Protein AF-A0A528WU86-F1 (afdb_monomer_lite)

pLDDT: mean 78.43, std 16.94, range [41.53, 98.25]

Radius of gyration: 41.1 Å; chains: 1; bounding box: 82×93×112 Å

Sequence (184 aa):
MNRTGEPTVEELMAHIAALQAQNRQLTEHVFKLEEELALARLHRFAPRSEKHVDRIFNEAEQAADEDDADSEDSDVVDLPDTGLPSVESTTGKKRGRRPLPETLPRERVEYDLPDDQKACPCCRGQMHRMGETVTEQLHIEVKAKVLQNVRFKYACRHCDRTGINTPVVTAPMPTQPLPGSIAT

Secondary structure (DSSP, 8-state):
---TTSPPHHHHHHHHHHHHHHHHHHHHHHHHHHHHHHHHHHHHHSPPTTS---GGG-HHHHHHHHHHHTTS-----------PPPP-------SSPPPPPTTSPPP-------GGG-B-TTT-PBP-------------------------EEE-HHHHHH-S---EEEPP-PPPSSTT----

Foldseek 3Di:
DDDPDDDDPVRVVVVVVVVVVVVVVVVVVVVVVVVVVVVVCCVVPPPDPPPDDPCPPCPVVVVVVVVVVVPPPCPDDDDPDPPDPDDPPPPPDPPDDDDDDPPDDDDDDDDDDDQVPQADPPPGDGHDDDDDDDDDDDDDDDDDDDDDDDKDKDWDPVCVVPHPDIDIDIDDDPDDPDPPPDPD

Structure (mmCIF, N/CA/C/O backbone):
data_AF-A0A528WU86-F1
#
_entry.id   AF-A0A528WU86-F1
#
loop_
_atom_site.group_PDB
_atom_site.id
_atom_site.type_symbol
_atom_site.label_atom_id
_atom_site.label_alt_id
_atom_site.label_comp_id
_atom_site.label_asym_id
_atom_site.label_entity_id
_atom_site.label_seq_id
_atom_site.pdbx_PDB_ins_code
_atom_site.Cartn_x
_atom_site.Cartn_y
_atom_site.Cartn_z
_atom_site.occupancy
_atom_site.B_iso_or_equiv
_atom_site.auth_seq_id
_atom_site.auth_comp_id
_atom_site.auth_asym_id
_atom_site.auth_atom_id
_atom_site.pdbx_PDB_model_num
ATOM 1 N N . MET A 1 1 ? -49.113 -5.906 76.356 1.00 43.00 1 MET A N 1
ATOM 2 C CA . MET A 1 1 ? -50.032 -5.643 75.227 1.00 43.00 1 MET A CA 1
ATOM 3 C C . MET A 1 1 ? -49.159 -5.325 74.025 1.00 43.00 1 MET A C 1
ATOM 5 O O . MET A 1 1 ? -48.763 -4.179 73.864 1.00 43.00 1 MET A O 1
ATOM 9 N N . ASN A 1 2 ? -48.749 -6.347 73.270 1.00 45.34 2 ASN A N 1
ATOM 10 C CA . ASN A 1 2 ? -47.856 -6.163 72.124 1.00 45.34 2 ASN A CA 1
ATOM 11 C C . ASN A 1 2 ? -48.704 -5.753 70.917 1.00 45.34 2 ASN A C 1
ATOM 13 O O . ASN A 1 2 ? -49.719 -6.386 70.631 1.00 45.34 2 ASN A O 1
ATOM 17 N N . ARG A 1 3 ? -48.334 -4.632 70.293 1.00 52.75 3 ARG A N 1
ATOM 18 C CA . ARG A 1 3 ? -49.065 -3.981 69.201 1.00 52.75 3 ARG A CA 1
ATOM 19 C C . ARG A 1 3 ? -49.148 -4.920 67.993 1.00 52.75 3 ARG A C 1
ATOM 21 O O . ARG A 1 3 ? -48.133 -5.351 67.464 1.00 52.75 3 ARG A O 1
ATOM 28 N N . THR A 1 4 ? -50.366 -5.222 67.561 1.00 56.81 4 THR A N 1
ATOM 29 C CA . THR A 1 4 ? -50.722 -6.172 66.493 1.00 56.81 4 THR A CA 1
ATOM 30 C C . THR A 1 4 ? -50.491 -5.605 65.086 1.00 56.81 4 THR A C 1
ATOM 32 O O . THR A 1 4 ? -51.408 -5.579 64.269 1.00 56.81 4 THR A O 1
ATOM 35 N N . GLY A 1 5 ? -49.292 -5.093 64.810 1.00 65.19 5 GLY A N 1
ATOM 36 C CA . GLY A 1 5 ? -48.977 -4.529 63.493 1.00 65.19 5 GLY A CA 1
ATOM 37 C C . GLY A 1 5 ? -47.501 -4.276 63.196 1.00 65.19 5 GLY A C 1
ATOM 38 O O . GLY A 1 5 ? -47.198 -3.789 62.112 1.00 65.19 5 GLY A O 1
ATOM 39 N N . GLU A 1 6 ? -46.586 -4.582 64.117 1.00 69.94 6 GLU A N 1
ATOM 40 C CA . GLU A 1 6 ? -45.151 -4.511 63.833 1.00 69.94 6 GLU A CA 1
ATOM 41 C C . GLU A 1 6 ? -44.697 -5.876 63.295 1.00 69.94 6 GLU A C 1
ATOM 43 O O . GLU A 1 6 ? -44.914 -6.883 63.978 1.00 69.94 6 GLU A O 1
ATOM 48 N N . PRO A 1 7 ? -44.135 -5.939 62.071 1.00 75.81 7 PRO A N 1
ATOM 49 C CA . PRO A 1 7 ? -43.653 -7.189 61.504 1.00 75.81 7 PRO A CA 1
ATOM 50 C C . PRO A 1 7 ? -42.594 -7.781 62.427 1.00 75.81 7 PRO A C 1
ATOM 52 O O . PRO A 1 7 ? -41.754 -7.073 62.993 1.00 75.81 7 PRO A O 1
ATOM 55 N N . THR A 1 8 ? -42.657 -9.092 62.602 1.00 87.94 8 THR A N 1
ATOM 56 C CA . THR A 1 8 ? -41.712 -9.811 63.449 1.00 87.94 8 THR A CA 1
ATOM 57 C C . THR A 1 8 ? -40.297 -9.683 62.881 1.00 87.94 8 THR A C 1
ATOM 59 O O . THR A 1 8 ? -40.091 -9.518 61.677 1.00 87.94 8 THR A O 1
ATOM 62 N N . VAL A 1 9 ? -39.283 -9.758 63.749 1.00 88.62 9 VAL A N 1
ATOM 63 C CA . VAL A 1 9 ? -37.871 -9.650 63.332 1.00 88.62 9 VAL A CA 1
ATOM 64 C C . VAL A 1 9 ? -37.528 -10.702 62.268 1.00 88.62 9 VAL A C 1
ATOM 66 O O . VAL A 1 9 ? -36.769 -10.422 61.344 1.00 88.62 9 VAL A O 1
ATOM 69 N N . GLU A 1 10 ? -38.135 -11.886 62.350 1.00 90.19 10 GLU A N 1
ATOM 70 C CA . GLU A 1 10 ? -37.983 -12.965 61.370 1.00 90.19 10 GLU A CA 1
ATOM 71 C C . GLU A 1 10 ? -38.565 -12.603 59.995 1.00 90.19 10 GLU A C 1
ATOM 73 O O . GLU A 1 10 ? -37.896 -12.806 58.981 1.00 90.19 10 GLU A O 1
ATOM 78 N N . GLU A 1 11 ? -39.754 -11.996 59.943 1.00 90.25 11 GLU A N 1
ATOM 79 C CA . GLU A 1 11 ? -40.365 -11.510 58.697 1.00 90.25 11 GLU A CA 1
ATOM 80 C C . GLU A 1 11 ? -39.526 -10.402 58.048 1.00 90.25 11 GLU A C 1
ATOM 82 O O . GLU A 1 11 ? -39.324 -10.404 56.832 1.00 90.25 11 GLU A O 1
ATOM 87 N N . LEU A 1 12 ? -38.976 -9.487 58.853 1.00 91.69 12 LEU A N 1
ATOM 88 C CA . LEU A 1 12 ? -38.076 -8.438 58.370 1.00 91.69 12 LEU A CA 1
ATOM 89 C C . LEU A 1 12 ? -36.770 -9.019 57.811 1.00 91.69 12 LEU A C 1
ATOM 91 O O . LEU A 1 12 ? -36.332 -8.607 56.737 1.00 91.69 12 LEU A O 1
ATOM 95 N N . MET A 1 13 ? -36.166 -10.001 58.485 1.00 93.19 13 MET A N 1
ATOM 96 C CA . MET A 1 13 ? -34.962 -10.682 57.990 1.00 93.19 13 MET A CA 1
ATOM 97 C C . MET A 1 13 ? -35.231 -11.450 56.691 1.00 93.19 13 MET A C 1
ATOM 99 O O . MET A 1 13 ? -34.427 -11.373 55.760 1.00 93.19 13 MET A O 1
ATOM 103 N N . ALA A 1 14 ? -36.371 -12.140 56.591 1.00 93.50 14 ALA A N 1
ATOM 104 C CA . ALA A 1 14 ? -36.782 -12.827 55.370 1.00 93.50 14 ALA 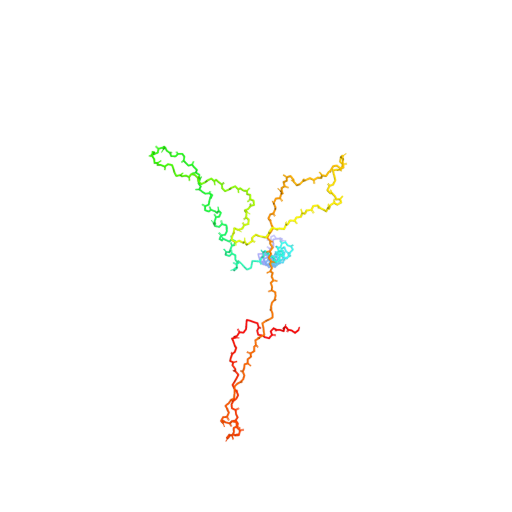A CA 1
ATOM 105 C C . ALA A 1 14 ? -36.994 -11.841 54.209 1.00 93.50 14 ALA A C 1
ATOM 107 O O . ALA A 1 14 ? -36.561 -12.098 53.083 1.00 93.50 14 ALA A O 1
ATOM 108 N N . HIS A 1 15 ? -37.596 -10.681 54.484 1.00 93.50 15 HIS A N 1
ATOM 109 C CA . HIS A 1 15 ? -37.795 -9.633 53.487 1.00 93.50 15 HIS A CA 1
ATOM 110 C C . HIS A 1 15 ? -36.469 -9.010 53.021 1.00 93.50 15 HIS A C 1
ATOM 112 O O . HIS A 1 15 ? -36.262 -8.829 51.821 1.00 93.50 15 HIS A O 1
ATOM 118 N N . ILE A 1 16 ? -35.532 -8.757 53.941 1.00 96.00 16 ILE A N 1
ATOM 119 C CA . ILE A 1 16 ? -34.182 -8.271 53.612 1.00 96.00 16 ILE A CA 1
ATOM 120 C C . ILE A 1 16 ? -33.437 -9.292 52.747 1.00 96.00 16 ILE A C 1
ATOM 122 O O . ILE A 1 16 ? -32.843 -8.914 51.738 1.00 96.00 16 ILE A O 1
ATOM 126 N N . ALA A 1 17 ? -33.502 -10.583 53.083 1.00 96.00 17 ALA A N 1
ATOM 127 C CA . ALA A 1 17 ? -32.869 -11.636 52.293 1.00 96.00 17 ALA A CA 1
ATOM 128 C C . ALA A 1 17 ? -33.457 -11.725 50.871 1.00 96.00 17 ALA A C 1
ATOM 130 O O . ALA A 1 17 ? -32.712 -11.868 49.898 1.00 96.00 17 ALA A O 1
ATOM 131 N N . ALA A 1 18 ? -34.780 -11.581 50.733 1.00 95.88 18 ALA A N 1
ATOM 132 C CA . ALA A 1 18 ? -35.455 -11.545 49.438 1.00 95.88 18 ALA A CA 1
ATOM 133 C C . ALA A 1 18 ? -35.038 -10.321 48.603 1.00 95.88 18 ALA A C 1
ATOM 135 O O . ALA A 1 18 ? -34.689 -10.463 47.430 1.00 95.88 18 ALA A O 1
ATOM 136 N N . LEU A 1 19 ? -34.990 -9.132 49.214 1.00 96.81 19 LEU A N 1
ATOM 137 C CA . LEU A 1 19 ? -34.524 -7.905 48.560 1.00 96.81 19 LEU A CA 1
ATOM 138 C C . LEU A 1 19 ? -33.044 -7.982 48.165 1.00 96.81 19 LEU A C 1
ATOM 140 O O . LEU A 1 19 ? -32.660 -7.496 47.104 1.00 96.81 19 LEU A O 1
ATOM 144 N N . GLN A 1 20 ? -32.194 -8.611 48.976 1.00 97.06 20 GLN A N 1
ATOM 145 C CA . GLN A 1 20 ? -30.789 -8.844 48.636 1.00 97.06 20 GLN A CA 1
ATOM 146 C C . GLN A 1 20 ? -30.638 -9.836 47.477 1.00 97.06 20 GLN A C 1
ATOM 148 O O . GLN A 1 20 ? -29.780 -9.653 46.615 1.00 97.06 20 GLN A O 1
ATOM 153 N N . ALA A 1 21 ? -31.473 -10.876 47.415 1.00 96.94 21 ALA A N 1
ATOM 154 C CA . ALA A 1 21 ? -31.501 -11.794 46.280 1.00 96.94 21 ALA A CA 1
ATOM 155 C C . ALA A 1 21 ? -31.932 -11.089 44.984 1.00 96.94 21 ALA A C 1
ATOM 157 O O . ALA A 1 21 ? -31.263 -11.246 43.965 1.00 96.94 21 ALA A O 1
ATOM 158 N N . GLN A 1 22 ? -32.978 -10.259 45.039 1.00 97.06 22 GLN A N 1
ATOM 159 C CA . GLN A 1 22 ? -33.421 -9.462 43.892 1.00 97.06 22 GLN A CA 1
ATOM 160 C C . GLN A 1 22 ? -32.362 -8.453 43.445 1.00 97.06 22 GLN A C 1
ATOM 162 O O . GLN A 1 22 ? -32.088 -8.355 42.254 1.00 97.06 22 GLN A O 1
ATOM 167 N N . ASN A 1 23 ? -31.714 -7.752 44.381 1.00 97.75 23 ASN A N 1
ATOM 168 C CA . ASN A 1 23 ? -30.625 -6.837 44.044 1.00 97.75 23 ASN A CA 1
ATOM 169 C C . ASN A 1 23 ? -29.480 -7.557 43.332 1.00 97.75 23 ASN A C 1
ATOM 171 O O . ASN A 1 23 ? -29.017 -7.058 42.316 1.00 97.75 23 ASN A O 1
ATOM 175 N N . ARG A 1 24 ? -29.081 -8.750 43.797 1.00 97.44 24 ARG A N 1
ATOM 176 C CA . ARG A 1 24 ? -28.050 -9.557 43.123 1.00 97.44 24 ARG A CA 1
ATOM 177 C C . ARG A 1 24 ? -28.438 -9.910 41.687 1.00 97.44 24 ARG A C 1
ATOM 179 O O . ARG A 1 24 ? -27.650 -9.691 40.771 1.00 97.44 24 ARG A O 1
ATOM 186 N N . GLN A 1 25 ? -29.669 -10.373 41.480 1.00 97.69 25 GLN A N 1
ATOM 187 C CA . GLN A 1 25 ? -30.180 -10.690 40.142 1.00 97.69 25 GLN A CA 1
ATOM 188 C C . GLN A 1 25 ? -30.203 -9.462 39.224 1.00 97.69 25 GLN A C 1
ATOM 190 O O . GLN A 1 25 ? -29.782 -9.543 38.072 1.00 97.69 25 GLN A O 1
ATOM 195 N N 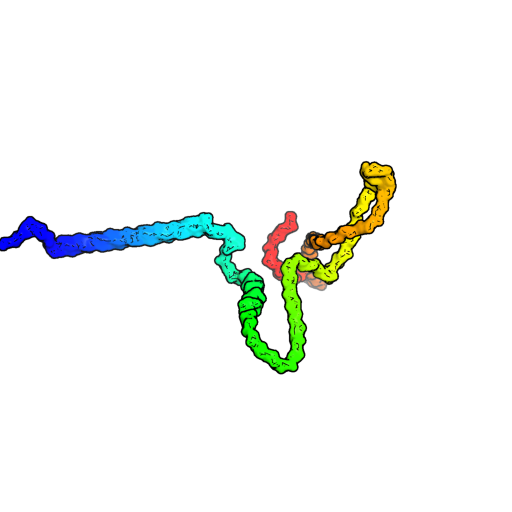. LEU A 1 26 ? -30.660 -8.315 39.734 1.00 97.81 26 LEU A N 1
ATOM 196 C CA . LEU A 1 26 ? -30.681 -7.066 38.976 1.00 97.81 26 LEU A CA 1
ATOM 197 C C . LEU A 1 26 ? -29.264 -6.589 38.643 1.00 97.81 26 LEU A C 1
ATOM 199 O O . LEU A 1 26 ? -29.024 -6.190 37.508 1.00 97.81 26 LEU A O 1
ATOM 203 N N . THR A 1 27 ? -28.311 -6.683 39.575 1.00 97.94 27 THR A N 1
ATOM 204 C CA . THR A 1 27 ? -26.913 -6.305 39.316 1.00 97.94 27 THR A CA 1
ATOM 205 C C . THR A 1 27 ? -26.252 -7.191 38.263 1.00 97.94 27 THR A C 1
ATOM 207 O O . THR A 1 27 ? -25.568 -6.674 37.386 1.00 97.94 27 THR A O 1
ATOM 210 N N . GLU A 1 28 ? -26.501 -8.503 38.282 1.00 97.81 28 GLU A N 1
ATOM 211 C CA . GLU A 1 28 ? -26.005 -9.417 37.244 1.00 97.81 28 GLU A CA 1
ATOM 212 C C . GLU A 1 28 ? -26.611 -9.100 35.872 1.00 97.81 28 GLU A C 1
ATOM 214 O O . GLU A 1 28 ? -25.930 -9.180 34.850 1.00 97.81 28 GLU A O 1
ATOM 219 N N . HIS A 1 29 ? -27.890 -8.722 35.838 1.00 97.56 29 HIS A N 1
ATOM 220 C CA . HIS A 1 29 ? -28.570 -8.353 34.602 1.00 97.56 29 HIS A CA 1
ATOM 221 C C . HIS A 1 29 ? -28.047 -7.030 34.029 1.00 97.56 29 HIS A C 1
ATOM 223 O O . HIS A 1 29 ? -27.830 -6.929 32.824 1.00 97.56 29 HIS A O 1
ATOM 229 N N . VAL A 1 30 ? -27.810 -6.030 34.883 1.00 98.25 30 VAL A N 1
ATOM 230 C CA . VAL A 1 30 ? -27.202 -4.752 34.480 1.00 98.25 30 VAL A CA 1
ATOM 231 C C . VAL A 1 30 ? -25.807 -4.983 33.912 1.00 98.25 30 VAL A C 1
ATOM 233 O O . VAL A 1 30 ? -25.537 -4.514 32.813 1.00 98.25 30 VAL A O 1
ATOM 236 N N . PHE A 1 31 ? -24.969 -5.773 34.589 1.00 98.12 31 PHE A N 1
ATOM 237 C CA . PHE A 1 31 ? -23.624 -6.092 34.108 1.00 98.12 31 PHE A CA 1
ATOM 238 C C . PHE A 1 31 ? -23.641 -6.716 32.703 1.00 98.12 31 PHE A C 1
ATOM 240 O O . PHE A 1 31 ? -22.925 -6.264 31.812 1.00 98.12 31 PHE A O 1
ATOM 247 N N . LYS A 1 32 ? -24.513 -7.709 32.473 1.00 98.12 32 LYS A N 1
ATOM 248 C CA . LYS A 1 32 ? -24.666 -8.340 31.150 1.00 98.12 32 LYS A CA 1
ATOM 249 C C . LYS A 1 32 ? -25.093 -7.344 30.075 1.00 98.12 32 LYS A C 1
ATOM 251 O O . LYS A 1 32 ? -24.513 -7.322 28.995 1.00 98.12 32 LYS A O 1
ATOM 256 N N . LEU A 1 33 ? -26.090 -6.509 30.369 1.00 98.06 33 LEU A N 1
ATOM 257 C CA . LEU A 1 33 ? -26.568 -5.503 29.419 1.00 98.06 33 LEU A CA 1
ATOM 258 C C . LEU A 1 33 ? -25.500 -4.449 29.109 1.00 98.06 33 LEU A C 1
ATOM 260 O O . LEU A 1 33 ? -25.398 -4.000 27.970 1.00 98.06 33 LEU A O 1
ATOM 264 N N . GLU A 1 34 ? -24.707 -4.041 30.099 1.00 97.62 34 GLU A N 1
ATOM 265 C CA . GLU A 1 34 ? -23.597 -3.106 29.906 1.00 97.62 34 GLU A CA 1
ATOM 266 C C . GLU A 1 34 ? -22.511 -3.697 28.999 1.00 97.62 34 GLU A C 1
ATOM 268 O O . GLU A 1 34 ? -22.034 -3.005 28.096 1.00 97.62 34 GLU A O 1
ATOM 273 N N . GLU A 1 35 ? -22.171 -4.975 29.182 1.00 97.38 35 GLU A N 1
ATOM 274 C CA . GLU A 1 35 ? -21.220 -5.700 28.334 1.00 97.38 35 GLU A CA 1
ATOM 275 C C . GLU A 1 35 ? -21.729 -5.827 26.888 1.00 97.38 35 GLU A C 1
ATOM 277 O O . GLU A 1 35 ? -21.019 -5.477 25.942 1.00 97.38 35 GLU A O 1
ATOM 282 N N . GLU A 1 36 ? -22.989 -6.227 26.699 1.00 96.75 36 GLU A N 1
ATOM 283 C CA . GLU A 1 36 ? -23.626 -6.293 25.377 1.00 96.75 36 GLU A CA 1
ATOM 284 C C . GLU A 1 36 ? -23.648 -4.926 24.681 1.00 96.75 36 GLU A C 1
ATOM 286 O O . GLU A 1 36 ? -23.383 -4.813 23.480 1.00 96.75 36 GLU A O 1
ATOM 291 N N . LEU A 1 37 ? -23.926 -3.861 25.433 1.00 96.69 37 LEU A N 1
ATOM 292 C CA . LEU A 1 37 ? -23.957 -2.499 24.916 1.00 96.69 37 LEU A CA 1
ATOM 293 C C . LEU A 1 37 ? -22.550 -2.021 24.536 1.00 96.69 37 LEU A C 1
ATOM 295 O O . LEU A 1 37 ? -22.379 -1.396 23.484 1.00 96.69 37 LEU A O 1
ATOM 299 N N . ALA A 1 38 ? -21.537 -2.333 25.347 1.00 94.62 38 ALA A N 1
ATOM 300 C CA . ALA A 1 38 ? -20.141 -2.047 25.037 1.00 94.62 38 ALA A CA 1
ATOM 301 C C . ALA A 1 38 ? -19.703 -2.752 23.745 1.00 94.62 38 ALA A C 1
ATOM 303 O O . ALA A 1 38 ? -19.158 -2.098 22.852 1.00 94.62 38 ALA A O 1
ATOM 304 N N . LEU A 1 39 ? -20.028 -4.040 23.593 1.00 92.69 39 LEU A N 1
ATOM 305 C CA . LEU A 1 39 ? -19.766 -4.809 22.374 1.00 92.69 39 LEU A CA 1
ATOM 306 C C . LEU A 1 39 ? -20.491 -4.218 21.162 1.00 92.69 39 LEU A C 1
ATOM 308 O O . LEU A 1 39 ? -19.878 -4.008 20.118 1.00 92.69 39 LEU A O 1
ATOM 312 N N . ALA A 1 40 ? -21.774 -3.877 21.286 1.00 92.06 40 ALA A N 1
ATOM 313 C CA . ALA A 1 40 ? -22.539 -3.273 20.198 1.00 92.06 40 ALA A CA 1
ATOM 314 C C . ALA A 1 40 ? -21.984 -1.898 19.783 1.00 92.06 40 ALA A C 1
ATOM 316 O O . ALA A 1 40 ? -21.925 -1.582 18.591 1.00 92.06 40 ALA A O 1
ATOM 317 N N . ARG A 1 41 ? -21.543 -1.079 20.750 1.00 89.00 41 ARG A N 1
ATOM 318 C CA . ARG A 1 41 ? -20.857 0.194 20.481 1.00 89.00 41 ARG A CA 1
ATOM 319 C C . ARG A 1 41 ? -19.530 -0.033 19.776 1.00 89.00 41 ARG A C 1
ATOM 321 O O . ARG A 1 41 ? -19.251 0.683 18.820 1.00 89.00 41 ARG A O 1
ATOM 328 N N . LEU A 1 42 ? -18.754 -1.030 20.194 1.00 85.88 42 LEU A N 1
ATOM 329 C CA . LEU A 1 42 ? -17.517 -1.404 19.523 1.00 85.88 42 LEU A CA 1
ATOM 330 C C . LEU A 1 42 ? -17.820 -1.860 18.091 1.00 85.88 42 LEU A C 1
ATOM 332 O O . LEU A 1 42 ? -17.282 -1.298 17.156 1.00 85.88 42 LEU A O 1
ATOM 336 N N . HIS A 1 43 ? -18.784 -2.743 17.850 1.00 81.81 43 HIS A N 1
ATOM 337 C CA . HIS A 1 43 ? -19.131 -3.147 16.481 1.00 81.81 43 HIS A CA 1
ATOM 338 C C . HIS A 1 43 ? -19.619 -1.999 15.581 1.00 81.81 43 HIS A C 1
ATOM 340 O O . HIS A 1 43 ? -19.376 -2.023 14.375 1.00 81.81 43 HIS A O 1
ATOM 346 N N . ARG A 1 44 ? -20.319 -1.003 16.139 1.00 82.44 44 ARG A N 1
ATOM 347 C CA . ARG A 1 44 ? -20.921 0.096 15.367 1.00 82.44 44 ARG A CA 1
ATOM 348 C C . ARG A 1 44 ? -20.000 1.300 15.176 1.00 82.44 44 ARG A C 1
ATOM 350 O O . ARG A 1 44 ? -20.095 1.969 14.149 1.00 82.44 44 ARG A O 1
ATOM 357 N N . PHE A 1 45 ? -19.166 1.597 16.168 1.00 83.06 45 PHE A N 1
ATOM 358 C CA . PHE A 1 45 ? -18.319 2.790 16.218 1.00 83.06 45 PHE A CA 1
ATOM 359 C C . PHE A 1 45 ? -16.825 2.473 16.271 1.00 83.06 45 PHE A C 1
ATOM 361 O O . PHE A 1 45 ? -16.027 3.407 16.193 1.00 83.06 45 PHE A O 1
ATOM 368 N N . ALA A 1 46 ? -16.418 1.201 16.384 1.00 72.19 46 ALA A N 1
ATOM 369 C CA . ALA A 1 46 ? -15.018 0.865 16.187 1.00 72.19 46 ALA A CA 1
ATOM 370 C C . ALA A 1 46 ? -14.614 1.277 14.771 1.00 72.19 46 ALA A C 1
ATOM 372 O O . ALA A 1 46 ? -15.399 1.136 13.821 1.00 72.19 46 ALA A O 1
ATOM 373 N N . PRO A 1 47 ? -13.381 1.774 14.615 1.00 61.66 47 PRO A N 1
ATOM 374 C CA . PRO A 1 47 ? -12.823 1.980 13.300 1.00 61.66 47 PRO A CA 1
ATOM 375 C C . PRO A 1 47 ? -12.960 0.678 12.510 1.00 61.66 47 PRO A C 1
ATOM 377 O O . PRO A 1 47 ? -12.563 -0.386 12.991 1.00 61.66 47 PRO A O 1
ATOM 380 N N . ARG A 1 48 ? -13.521 0.753 11.297 1.00 57.19 48 ARG A N 1
ATOM 381 C CA . ARG A 1 48 ? -13.456 -0.366 10.348 1.00 57.19 48 ARG A CA 1
ATOM 382 C C . ARG A 1 48 ? -11.989 -0.801 10.272 1.00 57.19 48 ARG A C 1
ATOM 384 O O . ARG A 1 48 ? -11.117 0.061 10.346 1.00 57.19 48 ARG A O 1
ATOM 391 N N . SER A 1 49 ? -11.769 -2.110 10.186 1.00 54.09 49 SER A N 1
ATOM 392 C CA . SER A 1 49 ? -10.538 -2.911 10.361 1.00 54.09 49 SER A CA 1
ATOM 393 C C . SER A 1 49 ? -9.191 -2.389 9.820 1.00 54.09 49 SER A C 1
ATOM 395 O O . SER A 1 49 ? -8.193 -3.081 9.942 1.00 54.09 49 SER A O 1
ATOM 397 N N . GLU A 1 50 ? -9.114 -1.194 9.252 1.00 54.03 50 GLU A N 1
ATOM 398 C CA . GLU A 1 50 ? -7.874 -0.495 8.919 1.00 54.03 50 GLU A CA 1
ATOM 399 C C . GLU A 1 50 ? -7.200 0.165 10.137 1.00 54.03 50 GLU A C 1
ATOM 401 O O . GLU A 1 50 ? -6.024 0.493 10.049 1.00 54.03 50 GLU A O 1
ATOM 406 N N . LYS A 1 51 ? -7.892 0.365 11.276 1.00 53.47 51 LYS A N 1
ATOM 407 C CA . LYS A 1 51 ? -7.310 1.063 12.452 1.00 53.47 51 LYS A CA 1
ATOM 408 C C . LYS A 1 51 ? -7.410 0.340 13.808 1.00 53.47 51 LYS A C 1
ATOM 410 O O . LYS A 1 51 ? -7.232 0.980 14.840 1.00 53.47 51 LYS A O 1
ATOM 415 N N . HIS A 1 52 ? -7.709 -0.958 13.854 1.00 48.41 52 HIS A N 1
ATOM 416 C CA . HIS A 1 52 ? -7.734 -1.740 15.107 1.00 48.41 52 HIS A CA 1
ATOM 417 C C . HIS A 1 52 ? -6.761 -2.923 14.960 1.00 48.41 52 HIS A C 1
ATOM 419 O O . HIS A 1 52 ? -7.079 -3.884 14.274 1.00 48.41 52 HIS A O 1
ATOM 425 N N . VAL A 1 53 ? -5.472 -2.764 15.281 1.00 52.19 53 VAL A N 1
ATOM 426 C CA . VAL A 1 53 ? -4.846 -2.853 16.619 1.00 52.19 53 VAL A CA 1
ATOM 427 C C . VAL A 1 53 ? -4.990 -4.245 17.251 1.00 52.19 53 VAL A C 1
ATOM 429 O O . VAL A 1 53 ? -5.587 -4.409 18.304 1.00 52.19 53 VAL A O 1
ATOM 432 N N . ASP A 1 54 ? -4.331 -5.231 16.647 1.00 55.09 54 ASP A N 1
ATOM 433 C CA . ASP A 1 54 ? -3.194 -5.824 17.352 1.00 55.09 54 ASP A CA 1
ATOM 434 C C . ASP A 1 54 ? -1.989 -4.930 17.030 1.00 55.09 54 ASP A C 1
ATOM 436 O O . ASP A 1 54 ? -1.451 -4.949 15.924 1.00 55.09 54 ASP A O 1
ATOM 440 N N . ARG A 1 55 ? -1.615 -4.068 17.982 1.00 54.97 55 ARG A N 1
ATOM 441 C CA . ARG A 1 55 ? -0.518 -3.073 17.920 1.00 54.97 55 ARG A CA 1
ATOM 442 C C . ARG A 1 55 ? 0.875 -3.722 17.869 1.00 54.97 55 ARG A C 1
ATOM 444 O O . ARG A 1 55 ? 1.841 -3.172 18.372 1.00 54.97 55 ARG A O 1
ATOM 451 N N . ILE A 1 56 ? 0.983 -4.903 17.275 1.00 59.62 56 ILE A N 1
ATOM 452 C CA . ILE A 1 56 ? 2.236 -5.650 17.147 1.00 59.62 56 ILE A CA 1
ATOM 453 C C . ILE A 1 56 ? 3.102 -5.052 16.020 1.00 59.62 56 ILE A C 1
ATOM 455 O O . ILE A 1 56 ? 4.305 -5.263 16.000 1.00 59.62 56 ILE A O 1
ATOM 459 N N . PHE A 1 57 ? 2.518 -4.249 15.120 1.00 55.97 57 PHE A N 1
ATOM 460 C CA . PHE A 1 57 ? 3.200 -3.696 13.941 1.00 55.97 57 PHE A CA 1
ATOM 461 C C . PHE A 1 57 ? 3.158 -2.159 13.853 1.00 55.97 57 PHE A C 1
ATOM 463 O O . PHE A 1 57 ? 3.072 -1.627 12.750 1.00 55.97 57 PHE A O 1
ATOM 470 N N . ASN A 1 58 ? 3.191 -1.435 14.983 1.00 66.50 58 ASN A N 1
ATOM 471 C CA . ASN A 1 58 ? 3.171 0.041 14.967 1.00 66.50 58 ASN A CA 1
ATOM 472 C C . ASN A 1 58 ? 4.542 0.720 15.116 1.00 66.50 58 ASN A C 1
ATOM 474 O O . ASN A 1 58 ? 4.604 1.925 15.328 1.00 66.50 58 ASN A O 1
ATOM 478 N N . GLU A 1 59 ? 5.637 -0.030 14.989 1.00 69.19 59 GLU A N 1
ATOM 479 C CA . GLU A 1 59 ? 7.003 0.479 15.192 1.00 69.19 59 GLU A CA 1
ATOM 480 C C . GLU A 1 59 ? 7.352 1.637 14.236 1.00 69.19 59 GLU A C 1
ATOM 482 O O . GLU A 1 59 ? 8.070 2.555 14.612 1.00 69.19 59 GLU A O 1
ATOM 487 N N . ALA A 1 60 ? 6.807 1.632 13.013 1.00 67.75 60 ALA A N 1
ATOM 488 C CA . ALA A 1 60 ? 7.089 2.659 12.009 1.00 67.75 60 ALA A CA 1
ATOM 489 C C . ALA A 1 60 ? 6.352 3.991 12.246 1.00 67.75 60 ALA A C 1
ATOM 491 O O . ALA A 1 60 ? 6.928 5.041 11.980 1.00 67.75 60 ALA A O 1
ATOM 492 N N . GLU A 1 61 ? 5.101 3.969 12.730 1.00 66.56 61 GLU A N 1
ATOM 493 C CA . GLU A 1 61 ? 4.415 5.207 13.148 1.00 66.56 61 GLU A CA 1
ATOM 494 C C . GLU A 1 61 ? 5.027 5.747 14.440 1.00 66.56 61 GLU A C 1
ATOM 496 O O . GLU A 1 61 ? 5.247 6.943 14.560 1.00 66.56 61 GLU A O 1
ATOM 501 N N . GLN A 1 62 ? 5.375 4.861 15.373 1.00 71.56 62 GLN A N 1
ATOM 502 C CA . GLN A 1 62 ? 5.962 5.251 16.649 1.00 71.56 62 GLN A CA 1
ATOM 503 C C . GLN A 1 62 ? 7.339 5.909 16.474 1.00 71.56 62 GLN A C 1
ATOM 505 O O . GLN A 1 62 ? 7.599 6.935 17.090 1.00 71.56 62 GLN A O 1
ATOM 510 N N . ALA A 1 63 ? 8.170 5.399 15.558 1.00 69.31 63 ALA A N 1
ATOM 511 C CA . ALA A 1 63 ? 9.428 6.045 15.182 1.00 69.31 63 ALA A CA 1
ATOM 512 C C . ALA A 1 63 ? 9.224 7.423 14.522 1.00 69.31 63 ALA A C 1
ATOM 514 O O . ALA A 1 63 ? 10.045 8.316 14.698 1.00 69.31 63 ALA A O 1
ATOM 515 N N . ALA A 1 64 ? 8.138 7.606 13.763 1.00 69.75 64 ALA A N 1
ATOM 516 C CA . ALA A 1 64 ? 7.828 8.894 13.146 1.00 69.75 64 ALA A CA 1
ATOM 517 C C . ALA A 1 64 ? 7.344 9.930 14.177 1.00 69.75 64 ALA A C 1
ATOM 519 O O . ALA A 1 64 ? 7.711 11.096 14.072 1.00 69.75 64 ALA A O 1
ATOM 520 N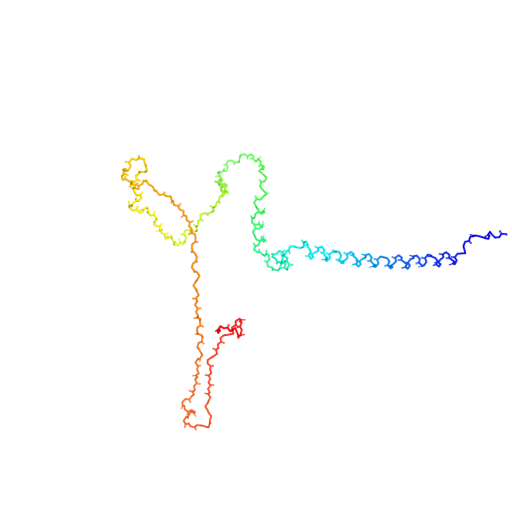 N . ASP A 1 65 ? 6.561 9.505 15.173 1.00 66.69 65 ASP A N 1
ATOM 521 C CA . ASP A 1 65 ? 6.094 10.371 16.262 1.00 66.69 65 ASP A CA 1
ATOM 522 C C . ASP A 1 65 ? 7.230 10.747 17.238 1.00 66.69 65 ASP A C 1
ATOM 524 O O . ASP A 1 65 ? 7.262 11.868 17.745 1.00 66.69 65 ASP A O 1
ATOM 528 N N . GLU A 1 66 ? 8.182 9.839 17.493 1.00 63.38 66 GLU A N 1
ATOM 529 C CA . GLU A 1 66 ? 9.374 10.111 18.317 1.00 63.38 66 GLU A CA 1
ATOM 530 C C . GLU A 1 66 ? 10.293 11.170 17.673 1.00 63.38 66 GLU A C 1
ATOM 532 O O . GLU A 1 66 ? 10.745 12.084 18.363 1.00 63.38 66 GLU A O 1
ATOM 537 N N . ASP A 1 67 ? 10.486 11.124 16.349 1.00 57.03 67 ASP A N 1
ATOM 538 C CA . ASP A 1 67 ? 11.250 12.135 15.597 1.00 57.03 67 ASP A CA 1
ATOM 539 C C . ASP A 1 67 ? 10.614 13.546 15.658 1.00 57.03 67 ASP A C 1
ATOM 541 O O . ASP A 1 67 ? 11.326 14.556 15.599 1.00 57.03 67 ASP A O 1
ATOM 545 N N . ASP A 1 68 ? 9.282 13.636 15.759 1.00 54.59 68 ASP A N 1
ATOM 546 C CA . ASP A 1 68 ? 8.559 14.910 15.886 1.00 54.59 68 ASP A CA 1
ATOM 547 C C . ASP A 1 68 ? 8.576 15.437 17.339 1.00 54.59 68 ASP A C 1
ATOM 549 O O . ASP A 1 68 ? 8.679 16.648 17.551 1.00 54.59 68 ASP A O 1
ATOM 553 N N . ALA A 1 69 ? 8.543 14.556 18.348 1.00 54.47 69 ALA A N 1
ATOM 554 C CA . ALA A 1 69 ? 8.542 14.940 19.764 1.00 54.47 69 ALA A CA 1
ATOM 555 C C . ALA A 1 69 ? 9.893 15.499 20.255 1.00 54.47 69 ALA A C 1
ATOM 557 O O . ALA A 1 69 ? 9.908 16.426 21.066 1.00 54.47 69 ALA A O 1
ATOM 558 N N . ASP A 1 70 ? 11.021 15.020 19.718 1.00 50.25 70 ASP A N 1
ATOM 559 C CA . ASP A 1 70 ? 12.361 15.546 20.037 1.00 50.25 70 ASP A CA 1
ATOM 560 C C . ASP A 1 70 ? 12.609 16.974 19.491 1.00 50.25 70 ASP A C 1
ATOM 562 O O . ASP A 1 70 ? 13.637 17.591 19.782 1.00 50.25 70 ASP A O 1
ATOM 566 N N . SER A 1 71 ? 11.674 17.536 18.713 1.00 51.69 71 SER A N 1
ATOM 567 C CA . SER A 1 71 ? 11.756 18.904 18.175 1.00 51.69 71 SER A CA 1
ATOM 568 C C . SER A 1 71 ? 10.935 19.949 18.951 1.00 51.69 71 SER A C 1
ATOM 570 O O . SER A 1 71 ? 11.040 21.135 18.634 1.00 51.69 71 SER A O 1
ATOM 572 N N . GLU A 1 72 ? 10.133 19.554 19.947 1.00 44.84 72 GLU A N 1
ATOM 573 C CA . GLU A 1 72 ? 9.140 20.434 20.598 1.00 44.84 72 GLU A CA 1
ATOM 574 C C . GLU A 1 72 ? 9.536 20.929 22.010 1.00 44.84 72 GLU A C 1
ATOM 576 O O . GLU A 1 72 ? 8.683 21.459 22.715 1.00 44.84 72 GLU A O 1
ATOM 581 N N . ASP A 1 73 ? 10.807 20.830 22.431 1.00 44.25 73 ASP A N 1
ATOM 582 C CA . ASP A 1 73 ? 11.256 21.369 23.737 1.00 44.25 73 ASP A CA 1
ATOM 583 C C . ASP A 1 73 ? 12.485 22.292 23.641 1.00 44.25 73 ASP A C 1
ATOM 585 O O . ASP A 1 73 ? 13.502 22.126 24.315 1.00 44.25 73 ASP A O 1
ATOM 589 N N . SER A 1 74 ? 12.405 23.305 22.774 1.00 42.75 74 SER A N 1
ATOM 590 C CA . SER A 1 74 ? 13.320 24.452 22.823 1.00 42.75 74 SER A CA 1
ATOM 591 C C . SER A 1 74 ? 12.545 25.726 23.137 1.00 42.75 74 SER A C 1
ATOM 593 O O . SER A 1 74 ? 12.420 26.631 22.311 1.00 42.75 74 SER A O 1
ATOM 595 N N . ASP A 1 75 ? 12.026 25.799 24.364 1.00 42.88 75 ASP A N 1
ATOM 596 C CA . ASP A 1 75 ? 11.715 27.083 24.983 1.00 42.88 75 ASP A CA 1
ATOM 597 C C . ASP A 1 75 ? 13.019 27.893 25.076 1.00 42.88 75 ASP A C 1
ATOM 599 O O . ASP A 1 75 ? 13.938 27.593 25.843 1.00 42.88 75 ASP A O 1
ATOM 603 N N . VAL A 1 76 ? 13.120 28.910 24.220 1.00 41.53 76 VAL A N 1
ATOM 604 C CA . VAL A 1 76 ? 14.257 29.826 24.135 1.00 41.53 76 VAL A CA 1
ATOM 605 C C . VAL A 1 76 ? 14.320 30.651 25.420 1.00 41.53 76 VAL A C 1
ATOM 607 O O . VAL A 1 76 ? 13.625 31.652 25.580 1.00 41.53 76 VAL A O 1
ATOM 610 N N . VAL A 1 77 ? 15.169 30.230 26.354 1.00 45.12 77 VAL A N 1
ATOM 611 C CA . VAL A 1 77 ? 15.649 31.080 27.445 1.00 45.12 77 VAL A CA 1
ATOM 612 C C . VAL A 1 77 ? 16.750 31.995 26.907 1.00 45.12 77 VAL A C 1
ATOM 614 O O . VAL A 1 77 ? 17.813 31.524 26.504 1.00 45.12 77 VAL A O 1
ATOM 617 N N . ASP A 1 78 ? 16.504 33.307 26.903 1.00 46.25 78 ASP A N 1
ATOM 618 C CA . ASP A 1 78 ? 17.503 34.326 26.557 1.00 46.25 78 ASP A CA 1
ATOM 619 C C . ASP A 1 78 ? 18.667 34.291 27.566 1.00 46.25 78 ASP A C 1
ATOM 621 O O . ASP A 1 78 ? 18.620 34.883 28.648 1.00 46.25 78 ASP A O 1
ATOM 625 N N . LEU A 1 79 ? 19.727 33.564 27.216 1.00 49.91 79 LEU A N 1
ATOM 626 C CA . LEU A 1 79 ? 21.008 33.576 27.918 1.00 49.91 79 LEU A CA 1
ATOM 627 C C . LEU A 1 79 ? 21.852 34.768 27.427 1.00 49.91 79 LEU A C 1
ATOM 629 O O . LEU A 1 79 ? 21.872 35.049 26.228 1.00 49.91 79 LEU A O 1
ATOM 633 N N . PRO A 1 80 ? 22.572 35.473 28.319 1.00 51.56 80 PRO A N 1
ATOM 634 C CA . PRO A 1 80 ? 23.389 36.616 27.928 1.00 51.56 80 PRO A CA 1
ATOM 635 C C . PRO A 1 80 ? 24.561 36.197 27.028 1.00 51.56 80 PRO A C 1
ATOM 637 O O . PRO A 1 80 ? 25.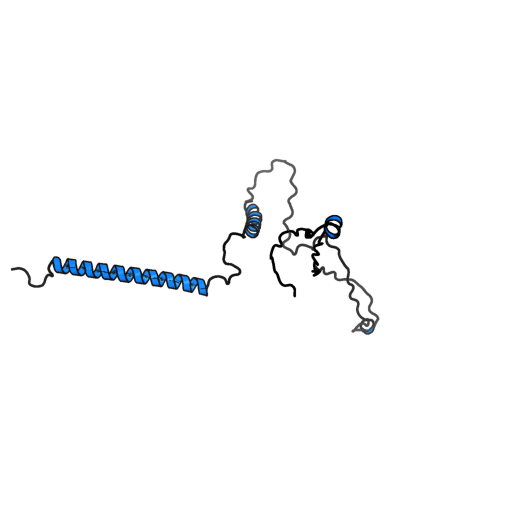163 35.140 27.216 1.00 51.56 80 PRO A O 1
ATOM 640 N N . ASP A 1 81 ? 24.877 37.066 26.068 1.00 53.66 81 ASP A N 1
ATOM 641 C CA . ASP A 1 81 ? 25.901 36.901 25.032 1.00 53.66 81 ASP A CA 1
ATOM 642 C C . ASP A 1 81 ? 27.272 36.511 25.621 1.00 53.66 81 ASP A C 1
ATOM 644 O O . ASP A 1 81 ? 27.915 37.287 26.332 1.00 53.66 81 ASP A O 1
ATOM 648 N N . THR A 1 82 ? 27.708 35.279 25.344 1.00 58.25 82 THR A N 1
ATOM 649 C CA . THR A 1 82 ? 28.973 34.708 25.839 1.00 58.25 82 THR A CA 1
ATOM 650 C C . THR A 1 82 ? 30.131 34.832 24.844 1.00 58.25 82 THR A C 1
ATOM 652 O O . THR A 1 82 ? 31.203 34.282 25.091 1.00 58.25 82 THR A O 1
ATOM 655 N N . GLY A 1 83 ? 29.978 35.569 23.735 1.00 53.94 83 GLY A N 1
ATOM 656 C CA . GLY A 1 83 ? 31.084 35.835 22.804 1.00 53.94 83 GLY A CA 1
ATOM 657 C C . GLY A 1 83 ? 31.649 34.593 22.097 1.00 53.94 83 GLY A C 1
ATOM 658 O O . GLY A 1 83 ? 32.771 34.628 21.589 1.00 53.94 83 GLY A O 1
ATOM 659 N N . LEU A 1 84 ? 30.894 33.491 22.061 1.00 51.72 84 LEU A N 1
ATOM 660 C CA . LEU A 1 84 ? 31.219 32.298 21.277 1.00 51.72 84 LEU A CA 1
ATOM 661 C C . LEU A 1 84 ? 30.730 32.458 19.826 1.00 51.72 84 LEU A C 1
ATOM 663 O O . LEU A 1 84 ? 29.725 33.132 19.591 1.00 51.72 84 LEU A O 1
ATOM 667 N N . PRO A 1 85 ? 31.419 31.859 18.833 1.00 51.97 85 PRO A N 1
ATOM 668 C CA . PRO A 1 85 ? 31.024 31.980 17.434 1.00 51.97 85 PRO A CA 1
ATOM 669 C C . PRO A 1 85 ? 29.620 31.403 17.219 1.00 51.97 85 PRO A C 1
ATOM 671 O O . PRO A 1 85 ? 29.338 30.268 17.603 1.00 51.97 85 PRO A O 1
ATOM 674 N N . SER A 1 86 ? 28.753 32.213 16.607 1.00 54.97 86 SER A N 1
ATOM 675 C CA . SER A 1 86 ? 27.366 31.868 16.294 1.00 54.97 86 SER A CA 1
ATOM 676 C C . SER A 1 86 ? 27.318 30.600 15.444 1.00 54.97 86 SER A C 1
ATOM 678 O O . SER A 1 86 ? 27.854 30.558 14.337 1.00 54.97 86 SER A O 1
ATOM 680 N N . VAL A 1 87 ? 26.695 29.555 15.988 1.00 55.50 87 VAL A N 1
ATOM 681 C CA . VAL A 1 87 ? 26.398 28.331 15.246 1.00 55.50 87 VAL A CA 1
ATOM 682 C C . VAL A 1 87 ? 25.320 28.685 14.228 1.00 55.50 87 VAL A C 1
ATOM 684 O O . VAL A 1 87 ? 24.286 29.245 14.595 1.00 55.50 87 VAL A O 1
ATOM 687 N N . GLU A 1 88 ? 25.591 28.411 12.952 1.00 54.22 88 GLU A N 1
ATOM 688 C CA . GLU A 1 88 ? 24.679 28.687 11.845 1.00 54.22 88 GLU A CA 1
ATOM 689 C C . GLU A 1 88 ? 23.288 28.131 12.165 1.00 54.22 88 GLU A C 1
ATOM 691 O O . GLU A 1 88 ? 23.086 26.920 12.273 1.00 54.22 88 GLU A O 1
ATOM 696 N N . SER A 1 89 ? 22.330 29.039 12.354 1.00 50.97 89 SER A N 1
ATOM 697 C CA . SER A 1 89 ? 20.934 28.679 12.565 1.00 50.97 89 SER A CA 1
ATOM 698 C C . SER A 1 89 ? 20.456 27.846 11.377 1.00 50.97 89 SER A C 1
ATOM 700 O O . SER A 1 89 ? 20.457 28.288 10.225 1.00 50.97 89 SER A O 1
ATOM 702 N N . THR A 1 90 ? 20.068 26.603 11.649 1.00 56.47 90 THR A N 1
ATOM 703 C CA . THR A 1 90 ? 19.456 25.730 10.656 1.00 56.47 90 THR A CA 1
ATOM 704 C C . THR A 1 90 ? 18.135 26.368 10.248 1.00 56.47 90 THR A C 1
ATOM 706 O O . THR A 1 90 ? 17.144 26.352 10.972 1.00 56.47 90 THR A O 1
ATOM 709 N N . THR A 1 91 ? 18.144 27.023 9.085 1.00 56.94 91 THR A N 1
ATOM 710 C CA . THR A 1 91 ? 16.952 27.664 8.523 1.00 56.94 91 THR A CA 1
ATOM 711 C C . THR A 1 91 ? 15.780 26.681 8.540 1.00 56.94 91 THR A C 1
ATOM 713 O O . THR A 1 91 ? 15.879 25.578 7.997 1.00 56.94 91 THR A O 1
ATOM 716 N N . GLY A 1 92 ? 14.691 27.070 9.210 1.00 53.41 92 GLY A N 1
ATOM 717 C CA . GLY A 1 92 ? 13.528 26.217 9.437 1.00 53.41 92 GLY A CA 1
ATOM 718 C C . GLY A 1 92 ? 13.064 25.537 8.149 1.00 53.41 92 GLY A C 1
ATOM 719 O O . GLY A 1 92 ? 12.897 26.185 7.110 1.00 53.41 92 GLY A O 1
ATOM 720 N N . LYS A 1 93 ? 12.883 24.211 8.208 1.00 61.69 93 LYS A N 1
ATOM 721 C CA . LYS A 1 93 ? 12.420 23.393 7.079 1.00 61.69 93 LYS A CA 1
ATOM 722 C C . LYS A 1 93 ? 11.127 23.994 6.528 1.00 61.69 93 LYS A C 1
ATOM 724 O O . LYS A 1 93 ? 10.077 23.952 7.165 1.00 61.69 93 LYS A O 1
ATOM 729 N N . LYS A 1 94 ? 11.208 24.563 5.322 1.00 59.28 94 LYS A N 1
ATOM 730 C CA . LYS A 1 94 ? 10.057 25.131 4.614 1.00 59.28 94 LYS A CA 1
ATOM 731 C C . LYS A 1 94 ? 8.979 24.052 4.484 1.00 59.28 94 LYS A C 1
ATOM 733 O O . LYS A 1 94 ? 9.212 23.012 3.871 1.00 59.28 94 LYS A O 1
ATOM 738 N N . ARG A 1 95 ? 7.801 24.310 5.058 1.00 60.06 95 ARG A N 1
ATOM 739 C CA . ARG A 1 95 ? 6.604 23.465 4.935 1.00 60.06 95 ARG A CA 1
ATOM 740 C C . ARG A 1 95 ? 6.149 23.505 3.471 1.00 60.06 95 ARG A C 1
ATOM 742 O O . ARG A 1 95 ? 5.468 24.433 3.051 1.00 60.06 95 ARG A O 1
ATOM 749 N N . GLY A 1 96 ? 6.605 22.544 2.675 1.00 72.50 96 GLY A N 1
ATOM 750 C CA . GLY A 1 96 ? 6.329 22.435 1.245 1.00 72.50 96 GLY A CA 1
ATOM 751 C C . GLY A 1 96 ? 6.584 21.016 0.742 1.00 72.50 96 GLY A C 1
ATOM 752 O O . GLY A 1 96 ? 7.216 20.207 1.424 1.00 72.50 96 GLY A O 1
ATOM 753 N N . ARG A 1 97 ? 6.066 20.691 -0.448 1.00 71.75 97 ARG A N 1
ATOM 754 C CA . ARG A 1 97 ? 6.255 19.369 -1.060 1.00 71.75 97 ARG A CA 1
ATOM 755 C C . ARG A 1 97 ? 7.749 19.149 -1.309 1.00 71.75 97 ARG A C 1
ATOM 757 O O . ARG A 1 97 ? 8.370 19.939 -2.017 1.00 71.75 97 ARG A O 1
ATOM 764 N N . ARG A 1 98 ? 8.323 18.102 -0.709 1.00 79.94 98 ARG A N 1
ATOM 765 C CA . ARG A 1 98 ? 9.730 17.747 -0.934 1.00 79.94 98 ARG A CA 1
ATOM 766 C C . ARG A 1 98 ? 9.929 17.389 -2.418 1.00 79.94 98 ARG A C 1
ATOM 768 O O . ARG A 1 98 ? 9.046 16.738 -2.985 1.00 79.94 98 ARG A O 1
ATOM 775 N N . PRO A 1 99 ? 11.035 17.824 -3.046 1.00 83.25 99 PRO A N 1
ATOM 776 C CA . PRO A 1 99 ? 11.344 17.453 -4.424 1.00 83.25 99 PRO A CA 1
ATOM 777 C C . PRO A 1 99 ? 11.521 15.936 -4.547 1.00 83.25 99 PRO A C 1
ATOM 779 O O . PRO A 1 99 ? 11.819 15.256 -3.559 1.00 83.25 99 PRO A O 1
ATOM 782 N N . LEU A 1 100 ? 11.332 15.400 -5.756 1.00 86.94 100 LEU A N 1
ATOM 783 C CA . LEU A 1 100 ? 11.603 13.985 -5.998 1.00 86.94 100 LEU A CA 1
ATOM 784 C C . LEU A 1 100 ? 13.111 13.705 -5.850 1.00 86.94 100 LEU A C 1
ATOM 786 O O . LEU A 1 100 ? 13.927 14.563 -6.201 1.00 86.94 100 LEU A O 1
ATOM 790 N N . PRO A 1 101 ? 13.497 12.515 -5.348 1.00 87.75 101 PRO A N 1
ATOM 791 C CA . PRO A 1 101 ? 14.898 12.164 -5.143 1.00 87.75 101 PRO A CA 1
ATOM 792 C C . PRO A 1 101 ? 15.750 12.350 -6.403 1.00 87.75 101 PRO A C 1
ATOM 794 O O . PRO A 1 101 ? 15.372 11.924 -7.493 1.00 87.75 101 PRO A O 1
ATOM 797 N N . GLU A 1 102 ? 16.936 12.942 -6.249 1.00 85.69 102 GLU A N 1
ATOM 798 C CA . GLU A 1 102 ? 17.853 13.194 -7.368 1.00 85.69 102 GLU A CA 1
ATOM 799 C C . GLU A 1 102 ? 18.440 11.919 -7.984 1.00 85.69 102 GLU A C 1
ATOM 801 O O . GLU A 1 102 ? 18.830 11.922 -9.147 1.00 85.69 102 GLU A O 1
ATOM 806 N N . THR A 1 103 ? 18.457 10.824 -7.224 1.00 87.69 103 THR A N 1
ATOM 807 C CA . THR A 1 103 ? 18.984 9.519 -7.641 1.00 87.69 103 THR A CA 1
ATOM 808 C C . THR A 1 103 ? 18.135 8.827 -8.703 1.00 87.69 103 THR A C 1
ATOM 810 O O . THR A 1 103 ? 18.617 7.903 -9.358 1.00 87.69 103 THR A O 1
ATOM 813 N N . LEU A 1 104 ? 16.875 9.239 -8.870 1.00 87.12 104 LEU A N 1
ATOM 814 C CA . LEU A 1 104 ? 15.986 8.653 -9.862 1.00 87.12 104 LEU A CA 1
ATOM 815 C C . LEU A 1 104 ? 16.265 9.240 -11.255 1.00 87.12 104 LEU A C 1
ATOM 817 O O . LEU A 1 104 ? 16.420 10.458 -11.392 1.00 87.12 104 LEU A O 1
ATOM 821 N N . PRO A 1 105 ? 16.301 8.398 -12.305 1.00 87.88 105 PRO A N 1
ATOM 822 C CA . PRO A 1 105 ? 16.496 8.871 -13.668 1.00 87.88 105 PRO A CA 1
ATOM 823 C C . PRO A 1 105 ? 15.322 9.762 -14.087 1.00 87.88 105 PRO A C 1
ATOM 825 O O . PRO A 1 105 ? 14.159 9.383 -13.944 1.00 87.88 105 PRO A O 1
ATOM 828 N N . ARG A 1 106 ? 15.630 10.951 -14.613 1.00 89.88 106 ARG A N 1
ATOM 829 C CA . ARG A 1 106 ? 14.636 11.879 -15.161 1.00 89.88 106 ARG A CA 1
ATOM 830 C C . ARG A 1 106 ? 14.513 11.672 -16.664 1.00 89.88 106 ARG A C 1
ATOM 832 O O . ARG A 1 106 ? 15.489 11.835 -17.392 1.00 89.88 106 ARG A O 1
ATOM 839 N N . GLU A 1 107 ? 13.308 11.361 -17.120 1.00 90.31 107 GLU A N 1
ATOM 840 C CA . GLU A 1 107 ? 12.949 11.335 -18.537 1.00 90.31 107 GLU A CA 1
ATOM 841 C C . GLU A 1 107 ? 12.153 12.601 -18.880 1.00 90.31 107 GLU A C 1
ATOM 843 O O . GLU A 1 107 ? 11.172 12.925 -18.208 1.00 90.31 107 GLU A O 1
ATOM 848 N N . ARG A 1 108 ? 12.586 13.346 -19.906 1.00 90.50 108 ARG A N 1
ATOM 849 C CA . ARG A 1 108 ? 11.915 14.577 -20.349 1.00 90.50 108 ARG A CA 1
ATOM 850 C C . ARG A 1 108 ? 10.985 14.260 -21.515 1.00 90.50 108 ARG A C 1
ATOM 852 O O . ARG A 1 108 ? 11.447 14.006 -22.622 1.00 90.50 108 ARG A O 1
ATOM 859 N N . VAL A 1 109 ? 9.682 14.313 -21.256 1.00 91.06 109 VAL A N 1
ATOM 860 C CA . VAL A 1 109 ? 8.638 14.175 -22.278 1.00 91.06 109 VAL A CA 1
ATOM 861 C C . VAL A 1 109 ? 8.206 15.570 -22.728 1.00 91.06 109 VAL A C 1
ATOM 863 O O . VAL A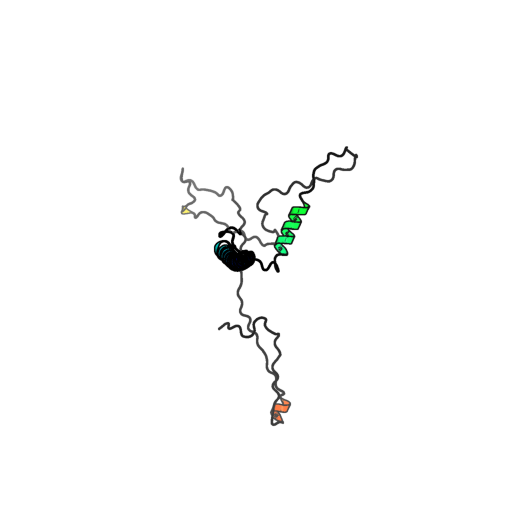 1 109 ? 7.698 16.351 -21.925 1.00 91.06 109 VAL A O 1
ATOM 866 N N . GLU A 1 110 ? 8.433 15.899 -24.001 1.00 91.50 110 GLU A N 1
ATOM 867 C CA . GLU A 1 110 ? 8.018 17.177 -24.590 1.00 91.50 110 GLU A CA 1
ATOM 868 C C . GLU A 1 110 ? 6.614 17.076 -25.194 1.00 91.50 110 GLU A C 1
ATOM 870 O O . GLU A 1 110 ? 6.347 16.212 -26.029 1.00 91.50 110 GLU A O 1
ATOM 875 N N . TYR A 1 111 ? 5.738 18.009 -24.822 1.00 91.06 111 TYR A N 1
ATOM 876 C CA . TYR A 1 111 ? 4.436 18.203 -25.457 1.00 91.06 111 TYR A CA 1
ATOM 877 C C . TYR A 1 111 ? 4.475 19.518 -26.242 1.00 91.06 111 TYR A C 1
ATOM 879 O O . TYR A 1 111 ? 4.582 20.587 -25.643 1.00 91.06 111 TYR A O 1
ATOM 887 N N . ASP A 1 112 ? 4.414 19.443 -27.573 1.00 91.56 112 ASP A N 1
ATOM 888 C CA . ASP A 1 112 ? 4.327 20.619 -28.449 1.00 91.56 112 ASP A CA 1
ATOM 889 C C . ASP A 1 112 ? 2.924 20.747 -29.044 1.00 91.56 112 ASP A C 1
ATOM 891 O O . ASP A 1 112 ? 2.204 19.757 -29.200 1.00 91.56 112 ASP A O 1
ATOM 895 N N . LEU A 1 113 ? 2.546 21.973 -29.405 1.00 89.50 113 LEU A N 1
ATOM 896 C CA . LEU A 1 113 ? 1.337 22.189 -30.188 1.00 89.50 113 LEU A CA 1
ATOM 897 C C . LEU A 1 113 ? 1.514 21.575 -31.586 1.00 89.50 113 LEU A C 1
ATOM 899 O O . LEU A 1 113 ? 2.607 21.648 -32.155 1.00 89.50 113 LEU A O 1
ATOM 903 N N . PRO A 1 114 ? 0.455 21.006 -32.176 1.00 89.88 114 PRO A N 1
ATOM 904 C CA . PRO A 1 114 ? 0.478 20.626 -33.581 1.00 89.88 114 PRO A CA 1
ATOM 905 C C . PRO A 1 114 ? 0.475 21.880 -34.476 1.00 89.88 114 PRO A C 1
ATOM 907 O O . PRO A 1 114 ? 0.073 22.969 -34.055 1.00 89.88 114 PRO A O 1
ATOM 910 N N . ASP A 1 115 ? 0.981 21.757 -35.707 1.00 85.19 115 ASP A N 1
ATOM 911 C CA . ASP A 1 115 ? 1.264 22.911 -36.579 1.00 85.19 115 ASP A CA 1
ATOM 912 C C . ASP A 1 115 ? 0.013 23.706 -36.987 1.00 85.19 115 ASP A C 1
ATOM 914 O O . ASP A 1 115 ? 0.087 24.918 -37.189 1.00 85.19 115 ASP A O 1
ATOM 918 N N . ASP A 1 116 ? -1.146 23.054 -37.039 1.00 85.62 116 ASP A N 1
ATOM 919 C CA . ASP A 1 116 ? -2.458 23.663 -37.273 1.00 85.62 116 ASP A CA 1
ATOM 920 C C . ASP A 1 116 ? -2.904 24.597 -36.135 1.00 85.62 116 ASP A C 1
ATOM 922 O O . ASP A 1 116 ? -3.703 25.508 -36.355 1.00 85.62 116 ASP A O 1
ATOM 926 N N . GLN A 1 117 ? -2.357 24.414 -34.931 1.00 86.44 117 GLN A N 1
ATOM 927 C CA . GLN A 1 117 ? -2.672 25.209 -33.742 1.00 86.44 117 GLN A CA 1
ATOM 928 C C . GLN A 1 117 ? -1.624 26.292 -33.448 1.00 86.44 117 GLN A C 1
ATOM 930 O O . GLN A 1 117 ? -1.823 27.113 -32.555 1.00 86.44 117 GLN A O 1
ATOM 935 N N . LYS A 1 118 ? -0.531 26.371 -34.222 1.00 90.62 118 LYS A N 1
ATOM 936 C CA . LYS A 1 118 ? 0.539 27.378 -34.058 1.00 90.62 118 LYS A CA 1
ATOM 937 C C . LYS A 1 118 ? 0.203 28.745 -34.674 1.00 90.62 118 LYS A C 1
ATOM 939 O O . LYS A 1 118 ? 1.107 29.485 -35.062 1.00 90.62 118 LYS A O 1
ATOM 944 N N . ALA A 1 119 ? -1.074 29.109 -34.759 1.00 91.44 119 ALA A N 1
ATOM 945 C CA . ALA A 1 119 ? -1.527 30.412 -35.248 1.00 91.44 119 ALA A CA 1
ATOM 946 C C . ALA A 1 119 ? -2.133 31.243 -34.104 1.00 91.44 119 ALA A C 1
ATOM 948 O O . ALA A 1 119 ? -2.981 30.741 -33.369 1.00 91.44 119 ALA A O 1
ATOM 949 N N . CYS A 1 120 ? -1.754 32.526 -33.966 1.00 91.25 120 CYS A N 1
ATOM 950 C CA . CYS A 1 120 ? -2.330 33.371 -32.912 1.00 91.25 120 CYS A CA 1
ATOM 951 C C . CYS A 1 120 ? -3.852 33.455 -33.090 1.00 91.25 120 CYS A C 1
ATOM 953 O O . CYS A 1 120 ? -4.300 33.872 -34.165 1.00 91.25 120 CYS A O 1
ATOM 955 N N . PRO A 1 121 ? -4.654 33.218 -32.038 1.00 89.19 121 PRO A N 1
ATOM 956 C CA . PRO A 1 121 ? -6.101 33.432 -32.100 1.00 89.19 121 PRO A CA 1
ATOM 957 C C . PRO A 1 121 ? -6.471 34.898 -32.393 1.00 89.19 121 PRO A C 1
ATOM 959 O O . PRO A 1 121 ? -7.561 35.184 -32.876 1.00 89.19 121 PRO A O 1
ATOM 962 N N . CYS A 1 122 ? -5.549 35.827 -32.126 1.00 91.19 122 CYS A N 1
ATOM 963 C CA . CYS A 1 122 ? -5.714 37.265 -32.277 1.00 91.19 122 CYS A CA 1
ATOM 964 C C . CYS A 1 122 ? -5.455 37.790 -33.701 1.00 91.19 122 CYS A C 1
ATOM 966 O O . CYS A 1 122 ? -6.255 38.534 -34.259 1.00 91.19 122 CYS A O 1
ATOM 968 N N . CYS A 1 123 ? -4.308 37.427 -34.279 1.00 90.62 123 CYS A N 1
ATOM 969 C CA . CYS A 1 123 ? -3.766 38.026 -35.500 1.00 90.62 123 CYS A CA 1
ATOM 970 C C . CYS A 1 123 ? -3.366 36.986 -36.553 1.00 90.62 123 CYS A C 1
ATOM 972 O O . CYS A 1 123 ? -2.863 37.357 -37.609 1.00 90.62 123 CYS A O 1
ATOM 974 N N . ARG A 1 124 ? -3.569 35.689 -36.270 1.00 88.69 124 ARG A N 1
ATOM 975 C CA . ARG A 1 124 ? -3.193 34.544 -37.119 1.00 88.69 124 ARG A CA 1
ATOM 976 C C . ARG A 1 124 ? -1.706 34.470 -37.492 1.00 88.69 124 ARG A C 1
ATOM 978 O O . ARG A 1 124 ? -1.340 33.700 -38.372 1.00 88.69 124 ARG A O 1
ATOM 985 N N . GLY A 1 125 ? -0.848 35.237 -36.820 1.00 89.69 125 GLY A N 1
ATOM 986 C CA . GLY A 1 125 ? 0.603 35.126 -36.957 1.00 89.69 125 GLY A CA 1
ATOM 987 C C . GLY A 1 125 ? 1.125 33.801 -36.400 1.00 89.69 125 GLY A C 1
ATOM 988 O O . GLY A 1 125 ? 0.500 33.209 -35.519 1.00 89.69 125 GLY A O 1
ATOM 989 N N . GLN A 1 126 ? 2.275 33.348 -36.900 1.00 91.12 126 GLN A N 1
ATOM 990 C CA . GLN A 1 126 ? 2.912 32.114 -36.443 1.00 91.12 126 GLN A CA 1
ATOM 991 C C . GLN A 1 126 ? 3.416 32.262 -34.999 1.00 91.12 126 GLN A C 1
ATOM 993 O O . GLN A 1 126 ? 4.146 33.200 -34.674 1.00 91.12 126 GLN A O 1
ATOM 998 N N . MET A 1 127 ? 3.019 31.335 -34.130 1.00 91.19 127 MET A N 1
ATOM 999 C CA . MET A 1 127 ? 3.457 31.284 -32.737 1.00 91.19 127 MET A CA 1
ATOM 1000 C C . MET A 1 127 ? 4.833 30.616 -32.648 1.00 91.19 127 MET A C 1
ATOM 1002 O O . MET A 1 127 ? 5.094 29.616 -33.316 1.00 91.19 127 MET A O 1
ATOM 1006 N N . HIS A 1 128 ? 5.713 31.168 -31.814 1.00 89.25 128 HIS A N 1
ATOM 1007 C CA . HIS A 1 128 ? 7.029 30.604 -31.521 1.00 89.25 128 HIS A CA 1
ATOM 1008 C C . HIS A 1 128 ? 7.094 30.161 -30.055 1.00 89.25 128 HIS A C 1
ATOM 1010 O O . HIS A 1 128 ? 6.348 30.658 -29.209 1.00 89.25 128 HIS A O 1
ATOM 1016 N N . ARG A 1 129 ? 7.987 29.218 -29.746 1.00 89.94 129 ARG A N 1
ATOM 1017 C CA . ARG A 1 129 ? 8.197 28.742 -28.373 1.00 89.94 129 ARG A CA 1
ATOM 1018 C C . ARG A 1 129 ? 8.872 29.849 -27.554 1.00 89.94 129 ARG A C 1
ATOM 1020 O O . ARG A 1 129 ? 9.959 30.285 -27.920 1.00 89.94 129 ARG A O 1
ATOM 1027 N N . MET A 1 130 ? 8.236 30.295 -26.468 1.00 91.06 130 MET A N 1
ATOM 1028 C CA . MET A 1 130 ? 8.760 31.377 -25.614 1.00 91.06 130 MET A CA 1
ATOM 1029 C C . MET A 1 130 ? 9.277 30.902 -24.246 1.00 91.06 130 MET A C 1
ATOM 1031 O O . MET A 1 130 ? 10.086 31.587 -23.630 1.00 91.06 130 MET A O 1
ATOM 1035 N N . GLY A 1 131 ? 8.825 29.744 -23.760 1.00 91.88 131 GLY A N 1
ATOM 1036 C CA . GLY A 1 131 ? 9.215 29.202 -22.460 1.00 91.88 131 GLY A CA 1
ATOM 1037 C C . GLY A 1 131 ? 8.599 27.830 -22.208 1.00 91.88 131 GLY A C 1
ATOM 1038 O O . GLY A 1 131 ? 7.735 27.385 -22.964 1.00 91.88 131 GLY A O 1
ATOM 1039 N N . GLU A 1 132 ? 9.046 27.171 -21.144 1.00 92.44 132 GLU A N 1
ATOM 1040 C CA . GLU A 1 132 ? 8.535 25.871 -20.714 1.00 92.44 132 GLU A CA 1
ATOM 1041 C C . GLU A 1 132 ? 8.068 25.920 -19.258 1.00 92.44 132 GLU A C 1
ATOM 1043 O O . GLU A 1 132 ? 8.595 26.669 -18.438 1.00 92.44 132 GLU A O 1
ATOM 1048 N N . THR A 1 133 ? 7.053 25.121 -18.939 1.00 91.94 133 THR A N 1
ATOM 1049 C CA . THR A 1 133 ? 6.635 24.859 -17.560 1.00 91.94 133 THR A CA 1
ATOM 1050 C C . THR A 1 133 ? 6.998 23.418 -17.242 1.00 91.94 133 THR A C 1
ATOM 1052 O O . THR A 1 133 ? 6.520 22.506 -17.911 1.00 91.94 133 THR A O 1
ATOM 1055 N N . VAL A 1 134 ? 7.861 23.214 -16.247 1.00 90.06 134 VAL A N 1
ATOM 1056 C CA . VAL A 1 134 ? 8.367 21.886 -15.880 1.00 90.06 134 VAL A CA 1
ATOM 1057 C C . VAL A 1 134 ? 7.579 21.350 -14.689 1.00 90.06 134 VAL A C 1
ATOM 1059 O O . VAL A 1 134 ? 7.500 21.994 -13.645 1.00 90.06 134 VAL A O 1
ATOM 1062 N N . THR A 1 135 ? 7.015 20.153 -14.834 1.00 89.25 135 THR A N 1
ATOM 1063 C CA . THR A 1 135 ? 6.356 19.411 -13.751 1.00 89.25 135 THR A CA 1
ATOM 1064 C C . THR A 1 135 ? 6.981 18.029 -13.628 1.00 89.25 135 THR A C 1
ATOM 1066 O O . THR A 1 135 ? 7.088 17.321 -14.627 1.00 89.25 135 THR A O 1
ATOM 1069 N N . GLU A 1 136 ? 7.366 17.623 -12.417 1.00 89.38 136 GLU A N 1
ATOM 1070 C CA . GLU A 1 136 ? 7.923 16.289 -12.175 1.00 89.38 136 GLU A CA 1
ATOM 1071 C C . GLU A 1 136 ? 6.829 15.298 -11.738 1.00 89.38 136 GLU A C 1
ATOM 1073 O O . GLU A 1 136 ? 6.049 15.571 -10.820 1.00 89.38 136 GLU A O 1
ATOM 1078 N N . GLN A 1 137 ? 6.795 14.121 -12.369 1.00 88.00 137 GLN A N 1
ATOM 1079 C CA . GLN A 1 137 ? 5.905 13.012 -12.022 1.00 88.00 137 GLN A CA 1
ATOM 1080 C C . GLN A 1 137 ? 6.730 11.740 -11.803 1.00 88.00 137 GLN A C 1
ATOM 1082 O O . GLN A 1 137 ? 7.566 11.387 -12.630 1.00 88.00 137 GLN A O 1
ATOM 1087 N N . LEU A 1 138 ? 6.475 11.031 -10.699 1.00 88.75 138 LEU A N 1
ATOM 1088 C CA . LEU A 1 138 ? 7.109 9.744 -10.421 1.00 88.75 138 LEU A CA 1
ATOM 1089 C C . LEU A 1 138 ? 6.360 8.624 -11.157 1.00 88.75 138 LEU A C 1
ATOM 1091 O O . LEU A 1 138 ? 5.196 8.357 -10.854 1.00 88.75 138 LEU A O 1
ATOM 1095 N N . HIS A 1 139 ? 7.028 7.967 -12.105 1.00 86.44 139 HIS A N 1
ATOM 1096 C CA . HIS A 1 139 ? 6.520 6.777 -12.789 1.00 86.44 139 HIS A CA 1
ATOM 1097 C C . HIS A 1 139 ? 7.215 5.520 -12.244 1.00 86.44 139 HIS A C 1
ATOM 1099 O O . HIS A 1 139 ? 8.442 5.460 -12.214 1.00 86.44 139 HIS A O 1
ATOM 1105 N N . ILE A 1 140 ? 6.444 4.525 -11.788 1.00 86.25 140 ILE A N 1
ATOM 1106 C CA . ILE A 1 140 ? 6.965 3.268 -11.224 1.00 86.25 140 ILE A CA 1
ATOM 1107 C C . ILE A 1 140 ? 6.530 2.107 -12.121 1.00 86.25 140 ILE A C 1
ATOM 1109 O O . ILE A 1 140 ? 5.353 1.750 -12.159 1.00 86.25 140 ILE A O 1
ATOM 1113 N N . GLU A 1 141 ? 7.485 1.489 -12.817 1.00 83.94 141 GLU A N 1
ATOM 1114 C CA . GLU A 1 141 ? 7.243 0.292 -13.629 1.00 83.94 141 GLU A CA 1
ATOM 1115 C C . GLU A 1 141 ? 7.312 -0.980 -12.767 1.00 83.94 141 GLU A C 1
ATOM 1117 O O . GLU A 1 141 ? 8.394 -1.445 -12.403 1.00 83.94 141 GLU A O 1
ATOM 1122 N N . VAL A 1 142 ? 6.168 -1.603 -12.474 1.00 84.31 142 VAL A N 1
ATOM 1123 C CA . VAL A 1 142 ? 6.133 -2.931 -11.837 1.00 84.31 142 VAL A CA 1
ATOM 1124 C C . VAL A 1 142 ? 6.148 -4.006 -12.926 1.00 84.31 142 VAL A C 1
ATOM 1126 O O . VAL A 1 142 ? 5.157 -4.209 -13.624 1.00 84.31 142 VAL A O 1
ATOM 1129 N N . LYS A 1 143 ? 7.275 -4.712 -13.091 1.00 84.50 143 LYS A N 1
ATOM 1130 C CA . LYS A 1 143 ? 7.411 -5.795 -14.085 1.00 84.50 143 LYS A CA 1
ATOM 1131 C C . LYS A 1 143 ? 7.074 -7.148 -13.461 1.00 84.50 143 LYS A C 1
ATOM 1133 O O . LYS A 1 143 ? 7.783 -7.623 -12.576 1.00 84.50 143 LYS A O 1
ATOM 1138 N N . ALA A 1 1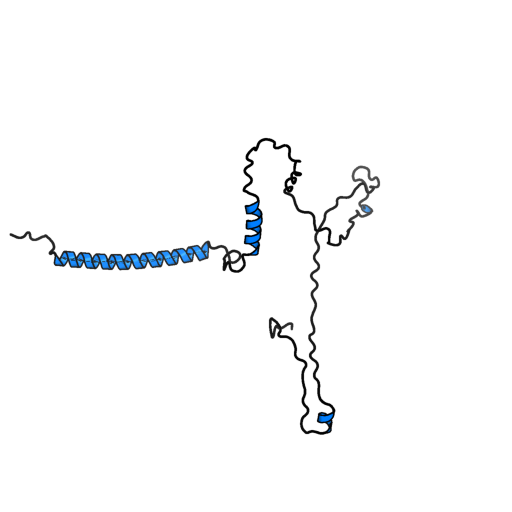44 ? 6.016 -7.790 -13.956 1.00 85.31 144 ALA A N 1
ATOM 1139 C CA . ALA A 1 144 ? 5.691 -9.170 -13.609 1.00 85.31 144 ALA A CA 1
ATOM 1140 C C . ALA A 1 144 ? 6.584 -10.142 -14.397 1.00 85.31 144 ALA A C 1
ATOM 1142 O O . ALA A 1 144 ? 6.783 -9.981 -15.601 1.00 85.31 144 ALA A O 1
ATOM 1143 N N . LYS A 1 145 ? 7.119 -11.166 -13.725 1.00 85.19 145 LYS A N 1
ATOM 1144 C CA . LYS A 1 145 ? 7.880 -12.251 -14.360 1.00 85.19 145 LYS A CA 1
ATOM 1145 C C . LYS A 1 145 ? 7.451 -13.602 -13.804 1.00 85.19 145 LYS A C 1
ATOM 1147 O O . LYS A 1 145 ? 7.173 -13.723 -12.614 1.00 85.19 145 LYS A O 1
ATOM 1152 N N . VAL A 1 146 ? 7.451 -14.618 -14.660 1.00 85.94 146 VAL A N 1
ATOM 1153 C CA . VAL A 1 146 ? 7.209 -16.009 -14.263 1.00 85.94 146 VAL A CA 1
ATOM 1154 C C . VAL A 1 146 ? 8.551 -16.666 -13.952 1.00 85.94 146 VAL A C 1
ATOM 1156 O O . VAL A 1 146 ? 9.452 -16.675 -14.789 1.00 85.94 146 VAL A O 1
ATOM 1159 N N . LEU A 1 147 ? 8.696 -17.209 -12.742 1.00 85.38 147 LEU A N 1
ATOM 1160 C CA . LEU A 1 147 ? 9.867 -17.994 -12.352 1.00 85.38 147 LEU A CA 1
ATOM 1161 C C . LEU A 1 147 ? 9.586 -19.480 -12.586 1.00 85.38 147 LEU A C 1
ATOM 1163 O O . LEU A 1 147 ? 8.849 -20.109 -11.828 1.00 85.38 147 LEU A O 1
ATOM 1167 N N . GLN A 1 148 ? 10.186 -20.047 -13.631 1.00 86.75 148 GLN A N 1
ATOM 1168 C CA . GLN A 1 148 ? 10.109 -21.479 -13.904 1.00 86.75 148 GLN A CA 1
ATOM 1169 C C . GLN A 1 148 ? 11.205 -22.223 -13.129 1.00 86.75 148 GLN A C 1
ATOM 1171 O O . GLN A 1 148 ? 12.369 -22.241 -13.525 1.00 86.75 148 GLN A O 1
ATOM 1176 N N . ASN A 1 149 ? 10.832 -22.860 -12.021 1.00 87.75 149 ASN A N 1
ATOM 1177 C CA . ASN A 1 149 ? 11.765 -23.643 -11.212 1.00 87.75 149 ASN A CA 1
ATOM 1178 C C . ASN A 1 149 ? 11.881 -25.074 -11.760 1.00 87.75 149 ASN A C 1
ATOM 1180 O O . ASN A 1 149 ? 10.973 -25.887 -11.592 1.00 87.75 149 ASN A O 1
ATOM 1184 N N . VAL A 1 150 ? 13.004 -25.395 -12.409 1.00 91.25 150 VAL A N 1
ATOM 1185 C CA . VAL A 1 150 ? 13.273 -26.727 -12.979 1.00 91.25 150 VAL A CA 1
ATOM 1186 C C . VAL A 1 150 ? 14.129 -27.553 -12.019 1.00 91.25 150 VAL A C 1
ATOM 1188 O O . VAL A 1 150 ? 15.196 -27.117 -11.591 1.00 91.25 150 VAL A O 1
ATOM 1191 N N . ARG A 1 151 ? 13.684 -28.776 -11.701 1.00 93.19 151 ARG A N 1
ATOM 1192 C CA . ARG A 1 151 ? 14.435 -29.737 -10.878 1.00 93.19 151 ARG A CA 1
ATOM 1193 C C . ARG A 1 151 ? 14.956 -30.872 -11.749 1.00 93.19 151 ARG A C 1
ATOM 1195 O O . ARG A 1 151 ? 14.174 -31.657 -12.283 1.00 93.19 151 ARG A O 1
ATOM 1202 N N . PHE A 1 152 ? 16.275 -30.979 -11.865 1.00 96.00 152 PHE A N 1
ATOM 1203 C CA . PHE A 1 152 ? 16.902 -32.059 -12.619 1.00 96.00 152 PHE A CA 1
ATOM 1204 C C . PHE A 1 152 ? 16.902 -33.370 -11.829 1.00 96.00 152 PHE A C 1
ATOM 1206 O O . PHE A 1 152 ? 17.029 -33.385 -10.601 1.00 96.00 152 PHE A O 1
ATOM 1213 N N . LYS A 1 153 ? 16.758 -34.477 -12.558 1.00 95.56 153 LYS A N 1
ATOM 1214 C CA . LYS A 1 153 ? 16.843 -35.842 -12.038 1.00 95.56 153 LYS A CA 1
ATOM 1215 C C . LYS A 1 153 ? 18.129 -36.482 -12.543 1.00 95.56 153 LYS A C 1
ATOM 1217 O O . LYS A 1 153 ? 18.446 -36.372 -13.724 1.00 95.56 153 LYS A O 1
ATOM 1222 N N . TYR A 1 154 ? 18.835 -37.165 -11.658 1.00 93.94 154 TYR A N 1
ATOM 1223 C CA . TYR A 1 154 ? 20.090 -37.845 -11.944 1.00 93.94 154 TYR A CA 1
ATOM 1224 C C . TYR A 1 154 ? 19.928 -39.337 -11.690 1.00 93.94 154 TYR A C 1
ATOM 1226 O O . TYR A 1 154 ? 19.318 -39.740 -10.702 1.00 93.94 154 TYR A O 1
ATOM 1234 N N . ALA A 1 155 ? 20.497 -40.147 -12.575 1.00 92.50 155 ALA A N 1
ATOM 1235 C CA . ALA A 1 155 ? 20.547 -41.595 -12.439 1.00 92.50 155 ALA A CA 1
ATOM 1236 C C . ALA A 1 155 ? 21.966 -42.089 -12.740 1.00 92.50 155 ALA A C 1
ATOM 1238 O O . ALA A 1 155 ? 22.682 -41.516 -13.567 1.00 92.50 155 ALA A O 1
ATOM 1239 N N . CYS A 1 156 ? 22.385 -43.156 -12.062 1.00 88.06 156 CYS A N 1
ATOM 1240 C CA . CYS A 1 156 ? 23.701 -43.748 -12.272 1.00 88.06 156 CYS A CA 1
ATOM 1241 C C . CYS A 1 156 ? 23.705 -44.649 -13.517 1.00 88.06 156 CYS A C 1
ATOM 1243 O O . CYS A 1 156 ? 23.086 -45.711 -13.515 1.00 88.06 156 CYS A O 1
ATOM 1245 N N . ARG A 1 157 ? 24.473 -44.274 -14.552 1.00 88.94 157 ARG A N 1
ATOM 1246 C CA . ARG A 1 157 ? 24.611 -45.061 -15.798 1.00 88.94 157 ARG A CA 1
ATOM 1247 C C . ARG A 1 157 ? 25.213 -46.454 -15.603 1.00 88.94 157 ARG A C 1
ATOM 1249 O O . ARG A 1 157 ? 25.028 -47.316 -16.454 1.00 88.94 157 ARG A O 1
ATOM 1256 N N . HIS A 1 158 ? 25.984 -46.661 -14.537 1.00 87.50 158 HIS A N 1
ATOM 1257 C CA . HIS A 1 158 ? 26.571 -47.965 -14.240 1.00 87.50 158 HIS A CA 1
ATOM 1258 C C . HIS A 1 158 ? 25.502 -48.926 -13.709 1.00 87.50 158 HIS A C 1
ATOM 1260 O O . HIS A 1 158 ? 25.310 -49.984 -14.296 1.00 87.50 158 HIS A O 1
ATOM 1266 N N . CYS A 1 159 ? 24.746 -48.511 -12.684 1.00 86.19 159 CYS A N 1
ATOM 1267 C CA . CYS A 1 159 ? 23.647 -49.296 -12.109 1.00 86.19 159 CYS A CA 1
ATOM 1268 C C . CYS A 1 159 ? 22.533 -49.589 -13.125 1.00 86.19 159 CYS A C 1
ATOM 1270 O O . CYS A 1 159 ? 21.923 -50.648 -13.060 1.00 86.19 159 CYS A O 1
ATOM 1272 N N . ASP A 1 160 ? 22.320 -48.683 -14.083 1.00 86.38 160 ASP A N 1
ATOM 1273 C CA . ASP A 1 160 ? 21.355 -48.840 -15.183 1.00 86.38 160 ASP A CA 1
ATOM 1274 C C . ASP A 1 160 ? 21.712 -49.981 -16.137 1.00 86.38 160 ASP A C 1
ATOM 1276 O O . ASP A 1 160 ? 20.844 -50.627 -16.712 1.00 86.38 160 ASP A O 1
ATOM 1280 N N . ARG A 1 161 ? 23.006 -50.282 -16.271 1.00 85.50 161 ARG A N 1
ATOM 1281 C CA . ARG A 1 161 ? 23.495 -51.353 -17.146 1.00 85.50 161 ARG A CA 1
ATOM 1282 C C . ARG A 1 161 ? 23.695 -52.683 -16.426 1.00 85.50 161 ARG A C 1
ATOM 1284 O O . ARG A 1 161 ? 23.705 -53.712 -17.093 1.00 85.50 161 ARG A O 1
ATOM 1291 N N . THR A 1 162 ? 23.924 -52.671 -15.111 1.00 79.06 162 THR A N 1
ATOM 1292 C CA . THR A 1 162 ? 24.393 -53.849 -14.355 1.00 79.06 162 THR A CA 1
ATOM 1293 C C . THR A 1 162 ? 23.414 -54.381 -13.305 1.00 79.06 162 THR A C 1
ATOM 1295 O O . THR A 1 162 ? 23.682 -55.443 -12.747 1.00 79.06 162 THR A O 1
ATOM 1298 N N . GLY A 1 163 ? 22.302 -53.696 -13.010 1.00 71.19 163 GLY A N 1
ATOM 1299 C CA . GLY A 1 163 ? 21.452 -54.022 -11.858 1.00 71.19 163 GLY A CA 1
ATOM 1300 C C . GLY A 1 163 ? 19.944 -54.057 -12.121 1.00 71.19 163 GLY A C 1
ATOM 1301 O O . GLY A 1 163 ? 19.452 -53.571 -13.131 1.00 71.19 163 GLY A O 1
ATOM 1302 N N . ILE A 1 164 ? 19.208 -54.619 -11.151 1.00 72.81 164 ILE A N 1
ATOM 1303 C CA . ILE A 1 164 ? 17.733 -54.736 -11.137 1.00 72.81 164 ILE A CA 1
ATOM 1304 C C . ILE A 1 164 ? 17.062 -53.395 -10.758 1.00 72.81 164 ILE A C 1
ATOM 1306 O O . ILE A 1 164 ? 15.882 -53.195 -11.034 1.00 72.81 164 ILE A O 1
ATOM 1310 N N . ASN A 1 165 ? 17.791 -52.466 -10.121 1.00 77.50 165 ASN A N 1
ATOM 1311 C CA . ASN A 1 165 ? 17.250 -51.183 -9.664 1.00 77.50 165 ASN A CA 1
ATOM 1312 C C . ASN A 1 165 ? 18.260 -50.030 -9.830 1.00 77.50 165 ASN A C 1
ATOM 1314 O O . ASN A 1 165 ? 19.420 -50.143 -9.426 1.00 77.50 165 ASN A O 1
ATOM 1318 N N . THR A 1 166 ? 17.805 -48.911 -10.397 1.00 83.62 166 THR A N 1
ATOM 1319 C CA . THR A 1 166 ? 18.577 -47.679 -10.608 1.00 83.62 166 THR A CA 1
ATOM 1320 C C . THR A 1 166 ? 18.132 -46.575 -9.658 1.00 83.62 166 THR A C 1
ATOM 1322 O O . THR A 1 166 ? 16.998 -46.101 -9.780 1.00 83.62 166 THR A O 1
ATOM 1325 N N . PRO A 1 167 ? 19.004 -46.080 -8.762 1.00 87.50 167 PRO A N 1
ATOM 1326 C CA . PRO A 1 167 ? 18.647 -44.956 -7.911 1.00 87.50 167 PRO A CA 1
ATOM 1327 C C . PRO A 1 167 ? 18.494 -43.687 -8.759 1.00 87.50 167 PRO A C 1
ATOM 1329 O O . PRO A 1 167 ? 19.432 -43.267 -9.443 1.00 87.50 167 PRO A O 1
ATOM 1332 N N . VAL A 1 168 ? 17.309 -43.076 -8.693 1.00 90.56 168 VAL A N 1
ATOM 1333 C CA . VAL A 1 168 ? 17.017 -41.776 -9.307 1.00 90.56 168 VAL A CA 1
ATOM 1334 C C . VAL A 1 168 ? 16.939 -40.723 -8.210 1.00 90.56 168 VAL A C 1
ATOM 1336 O O . VAL A 1 168 ? 16.061 -40.771 -7.352 1.00 90.56 168 VAL A O 1
ATOM 1339 N N . VAL A 1 169 ? 17.845 -39.750 -8.249 1.00 93.25 169 VAL A N 1
ATOM 1340 C CA . VAL A 1 169 ? 17.912 -38.655 -7.275 1.00 93.25 169 VAL A CA 1
ATOM 1341 C C . VAL A 1 169 ? 17.466 -37.365 -7.945 1.00 93.25 169 VAL A C 1
ATOM 1343 O O . VAL A 1 169 ? 17.985 -36.980 -8.989 1.00 93.25 169 VAL A O 1
ATOM 1346 N N . THR A 1 170 ? 16.493 -36.683 -7.347 1.00 94.62 170 THR A N 1
ATOM 1347 C CA . THR A 1 170 ? 16.034 -35.371 -7.825 1.00 94.62 170 THR A CA 1
ATOM 1348 C C . THR A 1 170 ? 16.733 -34.274 -7.033 1.00 94.62 170 THR A C 1
ATOM 1350 O O . THR A 1 170 ? 16.760 -34.343 -5.805 1.00 94.62 170 THR A O 1
ATOM 1353 N N . ALA A 1 171 ? 17.256 -33.248 -7.711 1.00 94.94 171 ALA A N 1
ATOM 1354 C CA . ALA A 1 171 ? 17.885 -32.107 -7.050 1.00 94.94 171 ALA A CA 1
ATOM 1355 C C . ALA A 1 171 ? 16.920 -31.474 -6.022 1.00 94.94 171 ALA A C 1
ATOM 1357 O O . ALA A 1 171 ? 15.739 -31.262 -6.345 1.00 94.94 171 ALA A O 1
ATOM 1358 N N . PRO A 1 172 ? 17.360 -31.214 -4.776 1.00 91.75 172 PRO A N 1
ATOM 1359 C CA . PRO A 1 172 ? 16.520 -30.581 -3.768 1.00 91.75 172 PRO A CA 1
ATOM 1360 C C . PRO A 1 172 ? 16.211 -29.138 -4.177 1.00 91.75 172 PRO A C 1
ATOM 1362 O O . PRO A 1 172 ? 17.023 -28.468 -4.808 1.00 91.75 172 PRO A O 1
ATOM 1365 N N . MET A 1 173 ? 15.015 -28.673 -3.833 1.00 87.38 173 MET A N 1
ATOM 1366 C CA . MET A 1 173 ? 14.582 -27.297 -4.056 1.00 87.38 173 MET A CA 1
ATOM 1367 C C . MET A 1 173 ? 14.356 -26.647 -2.689 1.00 87.38 173 MET A C 1
ATOM 1369 O O . MET A 1 173 ? 13.837 -27.333 -1.803 1.00 87.38 173 MET A O 1
ATOM 1373 N N . PRO A 1 174 ? 14.740 -25.372 -2.493 1.00 88.06 174 PRO A N 1
ATOM 1374 C CA . PRO A 1 174 ? 14.463 -24.667 -1.248 1.00 88.06 174 PRO A CA 1
ATOM 1375 C C . PRO A 1 174 ? 12.960 -24.639 -0.957 1.00 88.06 174 PRO A C 1
ATOM 1377 O O . PRO A 1 174 ? 12.131 -24.618 -1.872 1.00 88.06 174 PRO A O 1
ATOM 1380 N N . THR A 1 175 ? 12.617 -24.637 0.328 1.00 83.69 175 THR A N 1
ATOM 1381 C CA . THR A 1 175 ? 11.231 -24.554 0.791 1.00 83.69 175 THR A CA 1
ATOM 1382 C C . THR A 1 175 ? 10.605 -23.256 0.304 1.00 83.69 175 THR A C 1
ATOM 1384 O O . THR A 1 175 ? 11.102 -22.169 0.603 1.00 83.69 175 THR A O 1
ATOM 1387 N N . GLN A 1 176 ? 9.524 -23.365 -0.466 1.00 82.81 176 GLN A N 1
ATOM 1388 C CA . GLN A 1 176 ? 8.787 -22.189 -0.909 1.00 82.81 176 GLN A CA 1
ATOM 1389 C C . GLN A 1 176 ? 7.960 -21.621 0.253 1.00 82.81 176 GLN A C 1
ATOM 1391 O O . GLN A 1 176 ? 7.411 -22.410 1.023 1.00 82.81 176 GLN A O 1
ATOM 1396 N N . PRO A 1 177 ? 7.818 -20.286 0.359 1.00 82.69 177 PRO A N 1
ATOM 1397 C CA . PRO A 1 177 ? 7.011 -19.653 1.405 1.00 82.69 177 PRO A CA 1
ATOM 1398 C C . PRO A 1 177 ? 5.549 -20.118 1.403 1.00 82.69 177 PRO A C 1
ATOM 1400 O O . PRO A 1 177 ? 4.937 -20.253 2.455 1.00 82.69 177 PRO A O 1
ATOM 1403 N N . LEU A 1 178 ? 5.002 -20.385 0.213 1.00 79.88 178 LEU A N 1
ATOM 1404 C CA . LEU A 1 178 ? 3.647 -20.889 0.006 1.00 79.88 178 LEU A CA 1
ATOM 1405 C C . LEU A 1 178 ? 3.717 -22.168 -0.843 1.00 79.88 178 LEU A C 1
ATOM 1407 O O . LEU A 1 178 ? 3.692 -22.088 -2.074 1.00 79.88 178 LEU A O 1
ATOM 1411 N N . PRO A 1 179 ? 3.877 -23.348 -0.222 1.00 76.25 179 PRO A N 1
ATOM 1412 C CA . PRO A 1 179 ? 3.937 -24.606 -0.953 1.00 76.25 179 PRO A CA 1
ATOM 1413 C C . PRO A 1 179 ? 2.576 -24.921 -1.593 1.00 76.25 179 PRO A C 1
ATOM 1415 O O . PRO A 1 179 ? 1.550 -24.907 -0.921 1.00 76.25 179 PRO A O 1
ATOM 1418 N N . GLY A 1 180 ? 2.569 -25.224 -2.896 1.00 71.62 180 GLY A N 1
ATOM 1419 C CA . GLY A 1 180 ? 1.350 -25.589 -3.629 1.00 71.62 180 GLY A CA 1
ATOM 1420 C C . GLY A 1 180 ? 0.508 -24.410 -4.127 1.00 71.62 180 GLY A C 1
ATOM 1421 O O . GLY A 1 180 ? -0.639 -24.624 -4.516 1.00 71.62 180 GLY A O 1
ATOM 1422 N N . SER A 1 181 ? 1.045 -23.184 -4.143 1.00 71.50 181 SER A N 1
ATOM 1423 C CA . SER A 1 181 ? 0.363 -22.059 -4.785 1.00 71.50 181 SER A CA 1
ATOM 1424 C C . SER A 1 181 ? 0.165 -22.348 -6.280 1.00 71.50 181 SER A C 1
ATOM 1426 O O . SER A 1 181 ? 1.113 -22.529 -7.046 1.00 71.50 181 SER A O 1
ATOM 1428 N N . ILE A 1 182 ? -1.098 -22.453 -6.692 1.00 59.59 182 ILE A N 1
ATOM 1429 C CA . ILE A 1 182 ? -1.476 -22.639 -8.091 1.00 59.59 182 ILE A CA 1
ATOM 1430 C C . ILE A 1 182 ? -1.266 -21.305 -8.811 1.00 59.59 182 ILE A C 1
ATOM 1432 O O . ILE A 1 182 ? -1.981 -20.336 -8.576 1.00 59.59 182 ILE A O 1
ATOM 1436 N N . ALA A 1 183 ? -0.275 -21.273 -9.697 1.00 57.66 183 ALA A N 1
ATOM 1437 C CA . ALA A 1 183 ? -0.276 -20.403 -10.864 1.00 57.66 183 ALA A CA 1
ATOM 1438 C C . ALA A 1 183 ? -0.599 -21.302 -12.065 1.00 57.66 183 ALA A C 1
ATOM 1440 O O . ALA A 1 183 ? 0.302 -21.770 -12.759 1.00 57.66 183 ALA A O 1
ATOM 1441 N N . THR A 1 184 ? -1.871 -21.676 -12.210 1.00 47.53 184 THR A N 1
ATOM 1442 C CA . THR A 1 184 ? -2.405 -22.309 -13.426 1.00 47.53 184 THR A CA 1
ATOM 1443 C C . THR A 1 184 ? -3.276 -21.296 -14.134 1.00 47.53 184 THR A C 1
ATOM 1445 O O . THR A 1 184 ? -4.054 -20.624 -13.422 1.00 47.53 184 THR A O 1
#